Protein AF-A0A433D8X1-F1 (afdb_monomer_lite)

Structure (mmCIF, N/CA/C/O backbone):
data_AF-A0A433D8X1-F1
#
_entry.id   AF-A0A433D8X1-F1
#
loop_
_atom_site.group_PDB
_atom_site.id
_atom_site.type_symbol
_atom_site.label_atom_id
_atom_site.label_alt_id
_atom_site.label_comp_id
_atom_site.label_asym_id
_atom_site.label_entity_id
_atom_site.label_seq_id
_atom_site.pdbx_PDB_ins_code
_atom_site.Cartn_x
_atom_site.Cartn_y
_atom_site.Cartn_z
_atom_site.occupancy
_atom_site.B_iso_or_equiv
_atom_site.auth_seq_id
_atom_site.auth_comp_id
_atom_site.auth_asym_id
_atom_site.auth_atom_id
_atom_site.pdbx_PDB_model_num
ATOM 1 N N . MET A 1 1 ? 6.327 -16.016 9.610 1.00 35.38 1 MET A N 1
ATOM 2 C CA . MET A 1 1 ? 5.916 -17.311 9.016 1.00 35.38 1 MET A CA 1
ATOM 3 C C . MET A 1 1 ? 4.963 -17.117 7.840 1.00 35.38 1 MET A C 1
ATOM 5 O O . MET A 1 1 ? 5.307 -17.558 6.757 1.00 35.38 1 MET A O 1
ATOM 9 N N . ILE A 1 2 ? 3.849 -16.388 8.001 1.00 39.53 2 ILE A N 1
ATOM 10 C CA . ILE A 1 2 ? 2.877 -16.120 6.916 1.00 39.53 2 ILE A CA 1
ATOM 11 C C . ILE A 1 2 ? 3.490 -15.320 5.747 1.00 39.53 2 ILE A C 1
ATOM 13 O O . ILE A 1 2 ? 3.339 -15.719 4.599 1.00 39.53 2 ILE A O 1
ATOM 17 N N . SER A 1 3 ? 4.273 -14.265 6.022 1.00 39.97 3 SER A N 1
ATOM 18 C CA . SER A 1 3 ? 4.973 -13.488 4.973 1.00 39.97 3 SER A CA 1
ATOM 19 C C . SER A 1 3 ? 5.992 -14.328 4.170 1.00 39.97 3 SER A C 1
ATOM 21 O O . SER A 1 3 ? 6.083 -14.200 2.951 1.00 39.97 3 SER A O 1
ATOM 23 N N . LEU A 1 4 ? 6.685 -15.266 4.828 1.00 43.16 4 LEU A N 1
A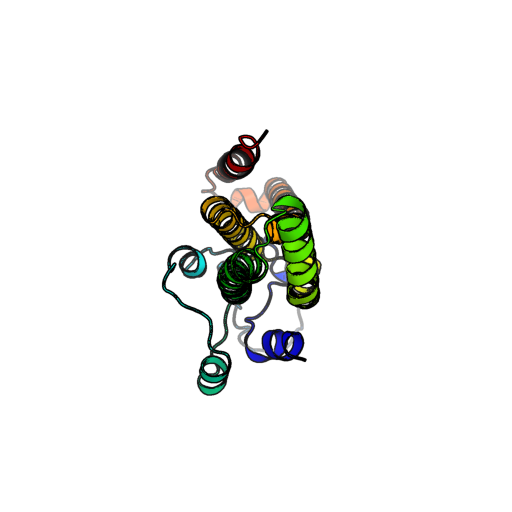TOM 24 C CA . LEU A 1 4 ? 7.613 -16.208 4.185 1.00 43.16 4 LEU A CA 1
ATOM 25 C C . LEU A 1 4 ? 6.887 -17.258 3.328 1.00 43.16 4 LEU A C 1
ATOM 27 O O . LEU A 1 4 ? 7.373 -17.596 2.252 1.00 43.16 4 LEU A O 1
ATOM 31 N N . LEU A 1 5 ? 5.724 -17.748 3.766 1.00 41.22 5 LEU A N 1
ATOM 32 C CA . LEU A 1 5 ? 4.910 -18.698 2.997 1.00 41.22 5 LEU A CA 1
ATOM 33 C C . LEU A 1 5 ? 4.302 -18.040 1.748 1.00 41.22 5 LEU A C 1
ATOM 35 O O . LEU A 1 5 ? 4.432 -18.583 0.651 1.00 41.22 5 LEU A O 1
ATOM 39 N N . LEU A 1 6 ? 3.759 -16.825 1.884 1.00 45.09 6 LEU A N 1
ATOM 40 C CA . LEU A 1 6 ? 3.237 -16.039 0.760 1.00 45.09 6 LEU A CA 1
ATOM 41 C C . LEU A 1 6 ? 4.324 -15.744 -0.285 1.00 45.09 6 LEU A C 1
ATOM 43 O O . LEU A 1 6 ? 4.108 -15.971 -1.478 1.00 45.09 6 LEU A O 1
ATOM 47 N N . SER A 1 7 ? 5.506 -15.306 0.160 1.00 47.41 7 SER A N 1
ATOM 48 C CA . SER A 1 7 ? 6.608 -14.943 -0.738 1.00 47.41 7 SER A CA 1
ATOM 49 C C . SER A 1 7 ? 7.236 -16.150 -1.447 1.00 47.41 7 SER A C 1
ATOM 51 O O . SER A 1 7 ? 7.599 -16.046 -2.616 1.00 47.41 7 SER A O 1
ATOM 53 N N . THR A 1 8 ? 7.328 -17.312 -0.790 1.00 48.66 8 THR A N 1
ATOM 54 C CA . THR A 1 8 ? 8.047 -18.470 -1.357 1.00 48.66 8 THR A CA 1
ATOM 55 C C . THR A 1 8 ? 7.168 -19.341 -2.264 1.00 48.66 8 THR A C 1
ATOM 57 O O . THR A 1 8 ? 7.673 -19.886 -3.246 1.00 48.66 8 THR A O 1
ATOM 60 N N . TYR A 1 9 ? 5.863 -19.469 -1.982 1.00 45.44 9 TYR A N 1
ATOM 61 C CA . TYR A 1 9 ? 4.987 -20.409 -2.704 1.00 45.44 9 TYR A CA 1
ATOM 62 C C . TYR A 1 9 ? 4.044 -19.750 -3.717 1.00 45.44 9 TYR A C 1
ATOM 64 O O . TYR A 1 9 ? 3.790 -20.333 -4.772 1.00 45.44 9 TYR A O 1
ATOM 72 N N . THR A 1 10 ? 3.565 -18.531 -3.449 1.00 48.28 10 THR A N 1
ATOM 73 C CA . THR A 1 10 ? 2.489 -17.915 -4.255 1.00 48.28 10 THR A CA 1
ATOM 74 C C . THR A 1 10 ? 2.940 -16.748 -5.129 1.00 48.28 10 THR A C 1
ATOM 76 O O . THR A 1 10 ? 2.215 -16.355 -6.041 1.00 48.28 10 THR A O 1
ATOM 79 N N . GLN A 1 11 ? 4.138 -16.206 -4.908 1.00 51.09 11 GLN A N 1
ATOM 80 C CA . GLN A 1 11 ? 4.631 -15.054 -5.659 1.00 51.09 11 GLN A CA 1
ATOM 81 C C . GLN A 1 11 ? 5.286 -15.470 -6.990 1.00 51.09 11 GLN A C 1
ATOM 83 O O . GLN A 1 11 ? 6.099 -16.397 -7.058 1.00 51.09 11 GLN A O 1
ATOM 88 N N . ALA A 1 12 ? 4.928 -14.775 -8.072 1.00 61.06 12 ALA A N 1
ATOM 89 C CA . ALA A 1 12 ? 5.587 -14.903 -9.369 1.00 61.06 12 ALA A CA 1
ATOM 90 C C . ALA A 1 12 ? 7.018 -14.326 -9.341 1.00 61.06 12 ALA A C 1
ATOM 92 O O . ALA A 1 12 ? 7.381 -13.549 -8.458 1.00 61.06 12 ALA A O 1
ATOM 93 N N . VAL A 1 13 ? 7.845 -14.723 -10.314 1.00 58.78 13 VAL A N 1
ATOM 94 C CA . VAL A 1 13 ? 9.258 -14.314 -10.393 1.00 58.78 13 VAL A CA 1
ATOM 95 C C . VAL A 1 13 ? 9.375 -12.787 -10.479 1.00 58.78 13 VAL A C 1
ATOM 97 O O . VAL A 1 13 ? 8.727 -12.164 -11.315 1.00 58.78 13 VAL A O 1
ATOM 100 N N . ILE A 1 14 ? 10.214 -12.206 -9.617 1.00 59.00 14 ILE A N 1
ATOM 101 C CA . ILE A 1 14 ? 10.507 -10.767 -9.566 1.00 59.00 14 ILE A CA 1
ATOM 102 C C . ILE A 1 14 ? 11.501 -10.414 -10.680 1.00 59.00 14 ILE A C 1
ATOM 104 O O . ILE A 1 14 ? 12.458 -11.156 -10.907 1.00 59.00 14 ILE A O 1
ATOM 108 N N . ALA A 1 15 ? 11.280 -9.280 -11.350 1.00 51.19 15 ALA A N 1
ATOM 109 C CA . ALA A 1 15 ? 12.209 -8.725 -12.331 1.00 51.19 15 ALA A CA 1
ATOM 110 C C . ALA A 1 15 ? 13.556 -8.376 -11.681 1.00 51.19 15 ALA A C 1
ATOM 112 O O . ALA A 1 15 ? 13.600 -7.639 -10.690 1.00 51.19 15 ALA A O 1
ATOM 113 N N . ASP A 1 16 ? 14.646 -8.877 -12.254 1.00 51.09 16 ASP A N 1
ATOM 114 C CA . ASP A 1 16 ? 16.003 -8.661 -11.756 1.00 51.09 16 ASP A CA 1
ATOM 115 C C . ASP A 1 16 ? 16.701 -7.527 -12.530 1.00 51.09 16 ASP A C 1
ATOM 117 O O . ASP A 1 16 ? 16.248 -7.068 -13.578 1.00 51.09 16 ASP A O 1
ATOM 121 N N . LYS A 1 17 ? 17.862 -7.076 -12.051 1.00 46.97 17 LYS A N 1
ATOM 122 C CA . LYS A 1 17 ? 18.695 -6.038 -12.681 1.00 46.97 17 LYS A CA 1
ATOM 123 C C . LYS A 1 17 ? 19.032 -6.342 -14.149 1.00 46.97 17 LYS A C 1
ATOM 125 O O . LYS A 1 17 ? 19.314 -5.427 -14.920 1.00 46.97 17 LYS A O 1
ATOM 130 N N . THR A 1 18 ? 19.032 -7.619 -14.529 1.00 49.25 18 THR A N 1
ATOM 131 C CA . THR A 1 18 ? 19.279 -8.088 -15.903 1.00 49.25 18 THR A CA 1
ATOM 132 C C . THR A 1 18 ? 18.082 -7.911 -16.839 1.00 49.25 18 THR A C 1
ATOM 134 O O . THR A 1 18 ? 18.265 -7.963 -18.055 1.00 49.25 18 THR A O 1
ATOM 137 N N . ASP A 1 19 ? 16.893 -7.645 -16.291 1.00 51.12 19 ASP A N 1
ATOM 138 C CA . ASP A 1 19 ? 15.669 -7.375 -17.044 1.00 51.12 19 ASP A CA 1
ATOM 139 C C . ASP A 1 19 ? 15.526 -5.887 -17.399 1.00 51.12 19 ASP A C 1
ATOM 141 O O . ASP A 1 19 ? 14.606 -5.521 -18.115 1.00 51.12 19 ASP A O 1
ATOM 145 N N . LEU A 1 20 ? 16.440 -5.009 -16.963 1.00 43.47 20 LEU A N 1
ATOM 146 C CA . LEU A 1 20 ? 16.458 -3.605 -17.382 1.00 43.47 20 LEU A CA 1
ATOM 147 C C . LEU A 1 20 ? 16.649 -3.482 -18.906 1.00 43.47 20 LEU A C 1
ATOM 149 O O . LEU A 1 20 ? 17.568 -4.064 -19.489 1.00 43.47 20 LEU A O 1
ATOM 153 N N . ILE A 1 21 ? 15.817 -2.656 -19.552 1.00 42.72 21 ILE A N 1
ATOM 154 C CA . ILE A 1 21 ? 15.951 -2.327 -20.980 1.00 42.72 21 ILE A CA 1
ATOM 155 C C . ILE A 1 21 ? 17.370 -1.803 -21.233 1.00 42.72 21 ILE A C 1
ATOM 157 O O . ILE A 1 21 ? 17.787 -0.840 -20.590 1.00 42.72 21 ILE A O 1
ATOM 161 N N . GLY A 1 22 ? 18.102 -2.418 -22.165 1.00 40.62 22 GLY A N 1
ATOM 162 C CA . GLY A 1 22 ? 19.439 -1.974 -22.581 1.00 40.62 22 GLY A CA 1
ATOM 163 C C . GLY A 1 22 ? 20.622 -2.595 -21.826 1.00 40.62 22 GLY A C 1
ATOM 164 O O . GLY A 1 22 ? 21.745 -2.119 -21.987 1.00 40.62 22 GLY A O 1
ATOM 165 N N . VAL A 1 23 ? 20.421 -3.649 -21.027 1.00 37.94 23 VAL A N 1
ATOM 166 C CA . VAL A 1 23 ? 21.546 -4.474 -20.559 1.00 37.94 23 VAL A CA 1
ATOM 167 C C . VAL A 1 23 ? 22.051 -5.306 -21.737 1.00 37.94 23 VAL A C 1
ATOM 169 O O . VAL A 1 23 ? 21.395 -6.252 -22.169 1.00 37.94 23 VAL A O 1
ATOM 172 N N . GLU A 1 24 ? 23.218 -4.942 -22.276 1.00 39.12 24 GLU A N 1
ATOM 173 C CA . GLU A 1 24 ? 23.933 -5.801 -23.217 1.00 39.12 24 GLU A CA 1
ATOM 174 C C . GLU A 1 24 ? 24.222 -7.137 -22.531 1.00 39.12 24 GLU A C 1
ATOM 176 O O . GLU A 1 24 ? 24.936 -7.214 -21.526 1.00 39.12 24 GLU A O 1
ATOM 181 N N . GLU A 1 25 ? 23.671 -8.210 -23.091 1.00 36.88 25 GLU A N 1
ATOM 182 C CA . GLU A 1 25 ? 24.131 -9.557 -22.813 1.00 36.88 25 GLU A CA 1
ATOM 183 C C . GLU A 1 25 ? 25.557 -9.618 -23.367 1.00 36.88 25 GLU A C 1
ATOM 185 O O . GLU A 1 25 ? 25.772 -9.830 -24.559 1.00 36.88 25 GLU A O 1
ATOM 190 N N . SER A 1 26 ? 26.552 -9.320 -22.524 1.00 34.88 26 SER A N 1
ATOM 191 C CA . SER A 1 26 ? 27.948 -9.581 -22.853 1.00 34.88 26 SER A CA 1
ATOM 192 C C . SER A 1 26 ? 28.048 -11.071 -23.122 1.00 34.88 26 SER A C 1
ATOM 194 O O . SER A 1 26 ? 28.127 -11.883 -22.199 1.00 34.88 26 SER A O 1
ATOM 196 N N . ALA A 1 27 ? 27.973 -11.414 -24.404 1.00 35.94 27 ALA A N 1
ATOM 197 C CA . ALA A 1 27 ? 28.099 -12.750 -24.925 1.00 35.94 27 ALA A CA 1
ATOM 198 C C . ALA A 1 27 ? 29.464 -13.289 -24.498 1.00 35.94 27 ALA A C 1
ATOM 200 O O . ALA A 1 27 ? 30.468 -13.144 -25.198 1.00 35.94 27 ALA A O 1
ATOM 201 N N . LYS A 1 28 ? 29.510 -13.949 -23.339 1.00 37.41 28 LYS A N 1
AT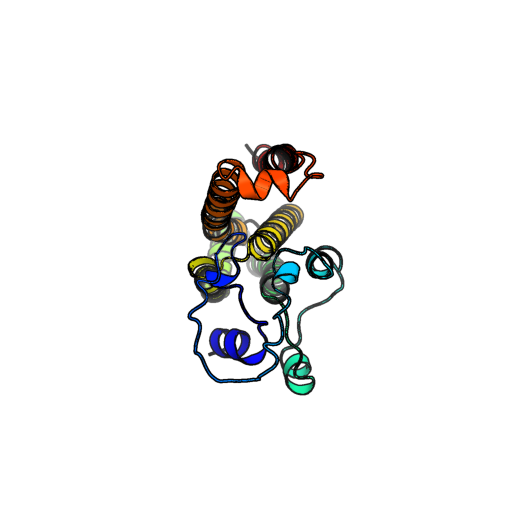OM 202 C CA . LYS A 1 28 ? 30.544 -14.934 -23.060 1.00 37.41 28 LYS A CA 1
ATOM 203 C C . LYS A 1 28 ? 30.303 -16.072 -24.046 1.00 37.41 28 LYS A C 1
ATOM 205 O O . LYS A 1 28 ? 29.563 -17.009 -23.765 1.00 37.41 28 LYS A O 1
ATOM 210 N N . LYS A 1 29 ? 30.898 -15.943 -25.236 1.00 35.72 29 LYS A N 1
ATOM 211 C CA . LYS A 1 29 ? 31.055 -17.011 -26.226 1.00 35.72 29 LYS A CA 1
ATOM 212 C C . LYS A 1 29 ? 31.795 -18.177 -25.560 1.00 35.72 29 LYS A C 1
ATOM 214 O O . LYS A 1 29 ? 33.021 -18.205 -25.534 1.00 35.72 29 LYS A O 1
ATOM 219 N N . GLY A 1 30 ? 31.042 -19.125 -25.008 1.00 34.19 30 GLY A N 1
ATOM 220 C CA . GLY A 1 30 ? 31.501 -20.490 -24.774 1.00 34.19 30 GLY A CA 1
ATOM 221 C C . GLY A 1 30 ? 31.445 -21.247 -26.099 1.00 34.19 30 GLY A C 1
ATOM 222 O O . GLY A 1 30 ? 30.411 -21.258 -26.760 1.00 34.19 30 GLY A O 1
ATOM 223 N N . LEU A 1 31 ? 32.574 -21.815 -26.522 1.00 50.44 31 LEU A N 1
ATOM 224 C CA . LEU A 1 31 ? 32.806 -22.274 -27.896 1.00 50.44 31 LEU A CA 1
ATOM 225 C C . LEU A 1 31 ? 32.205 -23.654 -28.239 1.00 50.44 31 LEU A C 1
ATOM 227 O O . LEU A 1 31 ? 32.365 -24.092 -29.368 1.00 50.44 31 LEU A O 1
ATOM 231 N N . PHE A 1 32 ? 31.498 -24.343 -27.339 1.00 44.41 32 PHE A N 1
ATOM 232 C CA . PHE A 1 32 ? 30.866 -25.634 -27.653 1.00 44.41 32 PHE A CA 1
ATOM 233 C C . PHE A 1 32 ? 29.591 -25.840 -26.827 1.00 44.41 32 PHE A C 1
ATOM 235 O O . PHE A 1 32 ? 29.652 -25.974 -25.609 1.00 44.41 32 PHE A O 1
ATOM 242 N N . GLY A 1 33 ? 28.433 -25.869 -27.494 1.00 35.00 33 GLY A N 1
ATOM 243 C CA . GLY A 1 33 ? 27.150 -26.173 -26.861 1.00 35.00 33 GLY A CA 1
ATOM 244 C C . GLY A 1 33 ? 25.957 -25.797 -27.733 1.00 35.00 33 GLY A C 1
ATOM 245 O O . GLY A 1 33 ? 25.390 -24.719 -27.592 1.00 35.00 33 GLY A O 1
ATOM 246 N N . THR A 1 34 ? 25.552 -26.696 -28.631 1.00 42.88 34 THR A N 1
ATOM 247 C CA . THR A 1 34 ? 24.240 -26.672 -29.291 1.00 42.88 34 THR A CA 1
ATOM 248 C C . THR A 1 34 ? 23.145 -26.947 -28.261 1.00 42.88 34 THR A C 1
ATOM 250 O O . THR A 1 34 ? 22.673 -28.070 -28.115 1.00 42.88 34 THR A O 1
ATOM 253 N N . GLY A 1 35 ? 22.749 -25.915 -27.526 1.00 34.22 35 GLY A N 1
ATOM 254 C CA . GLY A 1 35 ? 21.512 -25.878 -26.764 1.00 34.22 35 GLY A CA 1
ATOM 255 C C . GLY A 1 35 ? 20.728 -24.671 -27.242 1.00 34.22 35 GLY A C 1
ATOM 256 O O . GLY A 1 35 ? 21.249 -23.560 -27.211 1.00 34.22 35 GLY A O 1
ATOM 257 N N . LYS A 1 36 ? 19.498 -24.877 -27.722 1.00 34.53 36 LYS A N 1
ATOM 258 C CA . LYS A 1 36 ? 18.554 -23.779 -27.947 1.00 34.53 36 LYS A CA 1
ATOM 259 C C . LYS A 1 36 ? 18.437 -23.011 -26.630 1.00 34.53 36 LYS A C 1
ATOM 261 O O . LYS A 1 36 ? 17.773 -23.478 -25.708 1.00 34.53 36 LYS A O 1
ATOM 266 N N . VAL A 1 37 ? 19.105 -21.865 -26.530 1.00 37.19 37 VAL A N 1
ATOM 267 C CA . VAL A 1 37 ? 18.828 -20.888 -25.483 1.00 37.19 37 VAL A CA 1
ATOM 268 C C . VAL A 1 37 ? 17.412 -20.428 -25.778 1.00 37.19 37 VAL A C 1
ATOM 270 O O . VAL A 1 37 ? 17.178 -19.708 -26.747 1.00 37.19 37 VAL A O 1
ATOM 273 N N . ALA A 1 38 ? 16.450 -20.949 -25.019 1.00 33.66 38 ALA A N 1
ATOM 274 C CA . ALA A 1 38 ? 15.113 -20.393 -24.988 1.00 33.66 38 ALA A CA 1
ATOM 275 C C . ALA A 1 38 ? 15.296 -18.906 -24.678 1.00 33.66 38 ALA A C 1
ATOM 277 O O . ALA A 1 38 ? 15.754 -18.549 -23.591 1.00 33.66 38 ALA A O 1
ATOM 278 N N . LEU A 1 39 ? 15.023 -18.061 -25.674 1.00 35.62 39 LEU A N 1
ATOM 279 C CA . LEU A 1 39 ? 14.893 -16.626 -25.503 1.00 35.62 39 LEU A CA 1
ATOM 280 C C . LEU A 1 39 ? 13.790 -16.447 -24.464 1.00 35.62 39 LEU A C 1
ATOM 282 O O . LEU A 1 39 ? 12.607 -16.538 -24.778 1.00 35.62 39 LEU A O 1
ATOM 286 N N . LYS A 1 40 ? 14.185 -16.315 -23.197 1.00 38.72 40 LYS A N 1
ATOM 287 C CA . LYS A 1 40 ? 13.278 -15.920 -22.131 1.00 38.72 40 LYS A CA 1
ATOM 288 C C . LYS A 1 40 ? 12.713 -14.586 -22.600 1.00 38.72 40 LYS A C 1
ATOM 290 O O . LYS A 1 40 ? 13.485 -13.688 -22.930 1.00 38.72 40 LYS A O 1
ATOM 295 N N . ASP A 1 41 ? 11.400 -14.520 -22.735 1.00 38.75 41 ASP A N 1
ATOM 296 C CA . ASP A 1 41 ? 10.656 -13.417 -23.334 1.00 38.75 41 ASP A CA 1
ATOM 297 C C . ASP A 1 41 ? 10.759 -12.164 -22.435 1.00 38.75 41 ASP A C 1
ATOM 299 O O . ASP A 1 41 ? 9.839 -11.810 -21.700 1.00 38.75 41 ASP A O 1
ATOM 303 N N . LYS A 1 42 ? 11.947 -11.534 -22.417 1.00 42.31 42 LYS A N 1
ATOM 304 C CA . LYS A 1 42 ? 12.314 -10.361 -21.594 1.00 42.31 42 LYS A CA 1
ATOM 305 C C . LYS A 1 42 ? 11.419 -9.150 -21.902 1.00 42.31 42 LYS A C 1
ATOM 307 O O . LYS A 1 42 ? 11.323 -8.221 -21.108 1.00 42.31 42 LYS A O 1
ATOM 312 N N . THR A 1 43 ? 10.724 -9.181 -23.036 1.00 42.16 43 THR A N 1
ATOM 313 C CA . THR A 1 43 ? 9.766 -8.179 -23.511 1.00 42.16 43 THR A CA 1
ATOM 314 C C . THR A 1 43 ? 8.491 -8.080 -22.668 1.00 42.16 43 THR A C 1
ATOM 316 O O . THR A 1 43 ? 7.872 -7.019 -22.651 1.00 42.16 43 THR A O 1
ATOM 319 N N . ASN A 1 44 ? 8.121 -9.120 -21.910 1.00 49.25 44 ASN A N 1
ATOM 320 C CA . ASN A 1 44 ? 6.885 -9.128 -21.115 1.00 49.25 44 ASN A CA 1
ATOM 321 C C . ASN A 1 44 ? 7.020 -8.553 -19.694 1.00 49.25 44 ASN A C 1
ATOM 323 O O . ASN A 1 44 ? 6.012 -8.350 -19.025 1.00 49.25 44 ASN A O 1
ATOM 327 N N . VAL A 1 45 ? 8.233 -8.246 -19.223 1.00 50.50 45 VAL A N 1
ATOM 328 C CA . VAL A 1 45 ? 8.451 -7.769 -17.842 1.00 50.50 45 VAL A CA 1
ATOM 329 C C . VAL A 1 45 ? 7.930 -6.338 -17.633 1.00 50.50 45 VAL A C 1
ATOM 331 O O . VAL A 1 45 ? 7.418 -6.013 -16.565 1.00 50.50 45 VAL A O 1
ATOM 334 N N . PHE A 1 46 ? 7.986 -5.501 -18.674 1.00 55.00 46 PHE A N 1
ATOM 335 C CA . PHE A 1 46 ? 7.457 -4.127 -18.663 1.00 55.00 46 PHE A CA 1
ATOM 336 C C . PHE A 1 46 ? 6.087 -3.994 -19.330 1.00 55.00 46 PHE A C 1
ATOM 338 O O . PHE A 1 46 ? 5.546 -2.890 -19.417 1.00 55.00 46 PHE A O 1
ATOM 345 N N . ALA A 1 47 ? 5.532 -5.091 -19.846 1.00 59.50 47 ALA A N 1
ATOM 346 C CA . ALA A 1 47 ? 4.222 -5.063 -20.464 1.00 59.50 47 ALA A CA 1
ATOM 347 C C . ALA A 1 47 ? 3.152 -4.956 -19.371 1.00 59.50 47 ALA A C 1
ATOM 349 O O . ALA A 1 47 ? 3.104 -5.754 -18.436 1.00 59.50 47 ALA A O 1
ATOM 350 N N . LEU A 1 48 ? 2.275 -3.960 -19.502 1.00 63.75 48 LEU A N 1
ATOM 351 C CA . LEU A 1 48 ? 1.125 -3.792 -18.614 1.00 63.75 48 LEU A CA 1
ATOM 352 C C . LEU A 1 48 ? 0.162 -4.991 -18.709 1.00 63.75 48 LEU A C 1
ATOM 354 O O . LEU A 1 48 ? -0.386 -5.394 -17.688 1.00 63.75 48 LEU A O 1
ATOM 358 N N . GLY A 1 49 ? 0.018 -5.573 -19.910 1.00 67.81 49 GLY A N 1
ATOM 359 C CA . GLY A 1 49 ? -0.655 -6.852 -20.177 1.00 67.81 49 GLY A CA 1
ATOM 360 C C . GLY A 1 49 ? -1.935 -7.076 -19.369 1.00 67.81 49 GLY A C 1
ATOM 361 O O . GLY A 1 49 ? -2.739 -6.161 -19.198 1.00 67.81 49 GLY A O 1
ATOM 362 N N . ASP A 1 50 ? -2.069 -8.281 -18.819 1.00 68.25 50 ASP A N 1
ATOM 363 C CA . ASP A 1 50 ? -3.188 -8.677 -17.954 1.00 68.25 50 ASP A CA 1
ATOM 364 C C . ASP A 1 50 ? -3.049 -8.146 -16.515 1.00 68.25 50 ASP A C 1
ATOM 366 O O . ASP A 1 50 ? -3.969 -8.248 -15.708 1.00 68.25 50 ASP A O 1
ATOM 370 N N . ARG A 1 51 ? -1.910 -7.534 -16.163 1.00 72.81 51 ARG A N 1
ATOM 371 C CA . ARG A 1 51 ? -1.628 -7.055 -14.796 1.00 72.81 51 ARG A CA 1
ATOM 372 C C . ARG A 1 51 ? -2.516 -5.880 -14.394 1.00 72.81 51 ARG A C 1
ATOM 374 O O . ARG A 1 51 ? -2.771 -5.676 -13.208 1.00 72.81 51 ARG A O 1
ATOM 381 N N . ILE A 1 52 ? -3.022 -5.129 -15.377 1.00 74.31 52 ILE A N 1
ATOM 382 C CA . ILE A 1 52 ? -4.019 -4.072 -15.163 1.00 74.31 52 ILE A CA 1
ATOM 383 C C . ILE A 1 52 ? -5.341 -4.608 -14.606 1.00 74.31 52 ILE A C 1
ATOM 385 O O . ILE A 1 52 ? -6.065 -3.855 -13.956 1.00 74.31 52 ILE A O 1
ATOM 389 N N . GLU A 1 53 ? -5.649 -5.893 -14.795 1.00 74.25 53 GLU A N 1
ATOM 390 C CA . GLU A 1 53 ? -6.866 -6.494 -14.244 1.00 74.25 53 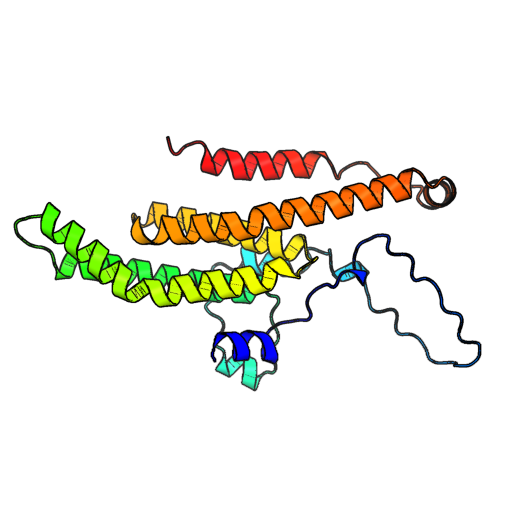GLU A CA 1
ATOM 391 C C . GLU A 1 53 ? -6.860 -6.495 -12.715 1.00 74.25 53 GLU A C 1
ATOM 393 O O . GLU A 1 53 ? -7.920 -6.363 -12.105 1.00 74.25 53 GLU A O 1
ATOM 398 N N . THR A 1 54 ? -5.675 -6.463 -12.091 1.00 70.94 54 THR A N 1
ATOM 399 C CA . THR A 1 54 ? -5.527 -6.223 -10.649 1.00 70.94 54 THR A CA 1
ATOM 400 C C . THR A 1 54 ? -6.188 -4.907 -10.211 1.00 70.94 54 THR A C 1
ATOM 402 O O . THR A 1 54 ? -6.701 -4.821 -9.100 1.00 70.94 54 THR A O 1
ATOM 405 N N . LEU A 1 55 ? -6.212 -3.878 -11.067 1.00 67.56 55 LEU A N 1
ATOM 406 C CA . LEU A 1 55 ? -6.887 -2.603 -10.785 1.00 67.56 55 LEU A CA 1
ATOM 407 C C . LEU A 1 55 ? -8.372 -2.604 -11.162 1.00 67.56 55 LEU A C 1
ATOM 409 O O . LEU A 1 55 ? -9.143 -1.859 -10.560 1.00 67.56 55 LEU A O 1
ATOM 413 N N . ARG A 1 56 ? -8.769 -3.368 -12.189 1.00 65.06 56 ARG A N 1
ATOM 414 C CA . ARG A 1 56 ? -10.144 -3.347 -12.720 1.00 65.06 56 ARG A CA 1
ATOM 415 C C . ARG A 1 56 ? -11.100 -4.235 -11.949 1.00 65.06 56 ARG A C 1
ATOM 417 O O . ARG A 1 56 ? -12.269 -3.886 -11.816 1.00 65.06 56 ARG A O 1
ATOM 424 N N . GLN A 1 57 ? -10.629 -5.373 -11.459 1.00 60.97 57 GLN A N 1
ATOM 425 C CA . GLN A 1 57 ? -11.485 -6.316 -10.762 1.00 60.97 57 GLN A CA 1
ATOM 426 C C . GLN A 1 57 ? -11.668 -5.871 -9.309 1.00 60.97 57 GLN A C 1
ATOM 428 O O . GLN A 1 57 ? -11.062 -6.433 -8.398 1.00 60.97 57 GLN A O 1
ATOM 433 N N . GLN A 1 58 ? -12.518 -4.861 -9.079 1.00 52.31 58 GLN A N 1
ATOM 434 C CA . GLN A 1 58 ? -12.968 -4.517 -7.724 1.00 52.31 58 GLN A CA 1
ATOM 435 C C . GLN A 1 58 ? -13.536 -5.759 -7.010 1.00 52.31 58 GLN A C 1
ATOM 437 O O . GLN A 1 58 ? -13.205 -5.987 -5.847 1.00 52.31 58 GLN A O 1
ATOM 442 N N . ASP A 1 59 ? -14.209 -6.637 -7.762 1.00 44.97 59 ASP A N 1
ATOM 443 C CA . ASP A 1 59 ? -14.828 -7.881 -7.289 1.00 44.97 59 ASP A CA 1
ATOM 444 C C . ASP A 1 59 ? -13.918 -9.124 -7.287 1.00 44.97 59 ASP A C 1
ATOM 446 O O . ASP A 1 59 ? -14.391 -10.207 -6.951 1.00 44.97 59 ASP A O 1
ATOM 450 N N . ALA A 1 60 ? -12.619 -9.029 -7.624 1.00 58.44 60 ALA A N 1
ATOM 451 C CA . ALA A 1 60 ? -11.718 -10.203 -7.628 1.00 58.44 60 ALA A CA 1
ATOM 452 C C . ALA A 1 60 ? -11.600 -10.914 -6.265 1.00 58.44 60 ALA A C 1
ATOM 454 O O . ALA A 1 60 ? -11.001 -11.985 -6.173 1.00 58.44 60 ALA A O 1
ATOM 455 N N . GLY A 1 61 ? -12.171 -10.332 -5.209 1.00 64.75 61 GLY A N 1
ATOM 456 C CA . GLY A 1 61 ? -12.160 -10.890 -3.872 1.00 64.75 61 GLY A CA 1
ATOM 457 C C . GLY A 1 61 ? -10.754 -10.956 -3.284 1.00 64.75 61 GLY A C 1
ATOM 458 O O . GLY A 1 61 ? -9.781 -10.410 -3.813 1.00 64.75 61 GLY A O 1
ATOM 459 N N . VAL A 1 62 ? -10.677 -11.615 -2.136 1.00 78.62 62 VAL A N 1
ATOM 460 C CA . VAL A 1 62 ? -9.436 -11.886 -1.415 1.00 78.62 62 VAL A CA 1
ATOM 461 C C . VAL A 1 62 ? -8.837 -13.182 -1.952 1.00 78.62 62 VAL A C 1
ATOM 463 O O . VAL A 1 62 ? -9.544 -14.171 -2.147 1.00 78.62 62 VAL A O 1
ATOM 466 N N . ILE A 1 63 ? -7.523 -13.202 -2.167 1.00 81.38 63 ILE A N 1
ATOM 467 C CA . ILE A 1 63 ? -6.802 -14.416 -2.546 1.00 81.38 63 ILE A CA 1
ATOM 468 C C . ILE A 1 63 ? -6.879 -15.411 -1.385 1.00 81.38 63 ILE A C 1
ATOM 470 O O . ILE A 1 63 ? -6.326 -15.193 -0.306 1.00 81.38 63 ILE A O 1
ATOM 474 N N . LEU A 1 64 ? -7.540 -16.540 -1.632 1.00 80.94 64 LEU A N 1
ATOM 475 C CA . LEU A 1 64 ? -7.600 -17.653 -0.695 1.00 80.94 64 LEU A CA 1
ATOM 476 C C . LEU A 1 64 ? -6.330 -18.498 -0.823 1.00 80.94 64 LEU A C 1
ATOM 478 O O . LEU A 1 64 ? -6.155 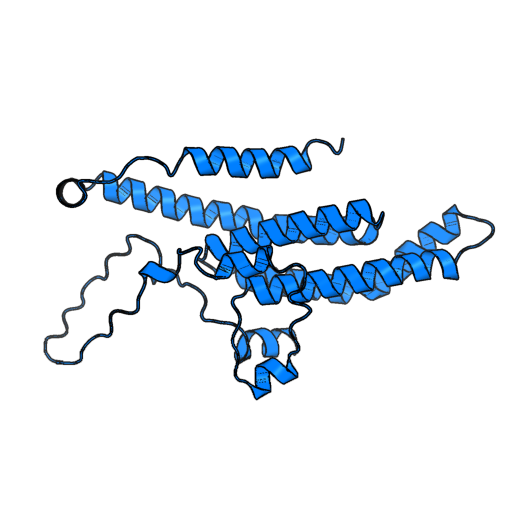-19.218 -1.806 1.00 80.94 64 LEU A O 1
ATOM 482 N N . VAL A 1 65 ? -5.457 -18.421 0.185 1.00 78.88 65 VAL A N 1
ATOM 483 C CA . VAL A 1 65 ? -4.137 -19.080 0.172 1.00 78.88 65 VAL A CA 1
ATOM 484 C C . VAL A 1 65 ? -4.253 -20.589 -0.057 1.00 78.88 65 VAL A C 1
ATOM 486 O O . VAL A 1 65 ? -3.576 -21.107 -0.935 1.00 78.88 65 VAL A O 1
ATOM 489 N N . HIS A 1 66 ? -5.170 -21.273 0.633 1.00 75.12 66 HIS A N 1
ATOM 490 C CA . HIS A 1 66 ? -5.359 -22.721 0.467 1.00 75.12 66 HIS A CA 1
ATOM 491 C C . HIS A 1 66 ? -5.758 -23.104 -0.971 1.00 75.12 66 HIS A C 1
ATOM 493 O O . HIS A 1 66 ? -5.228 -24.056 -1.530 1.00 75.12 66 HIS A O 1
ATOM 499 N N . VAL A 1 67 ? -6.629 -22.318 -1.618 1.00 80.69 67 VAL A N 1
ATOM 500 C CA . VAL A 1 67 ? -7.025 -22.550 -3.019 1.00 80.69 67 VAL A CA 1
ATOM 501 C C . VAL A 1 67 ? -5.854 -22.297 -3.964 1.00 80.69 67 VAL A C 1
ATOM 503 O O . VAL A 1 67 ? -5.700 -22.996 -4.965 1.00 80.69 67 VAL A O 1
ATOM 506 N N . ALA A 1 68 ? -5.046 -21.274 -3.676 1.00 77.62 68 ALA A N 1
ATOM 507 C CA . ALA A 1 68 ? -3.859 -20.965 -4.460 1.00 77.62 68 ALA A CA 1
ATOM 508 C C . ALA A 1 68 ? -2.821 -22.093 -4.370 1.00 77.62 68 ALA A C 1
ATOM 510 O O . ALA A 1 68 ? -2.259 -22.474 -5.395 1.00 77.62 68 ALA A O 1
ATOM 511 N N . GLU A 1 69 ? -2.614 -22.654 -3.177 1.00 75.75 69 GLU A N 1
ATOM 512 C CA . GLU A 1 69 ? -1.713 -23.784 -2.938 1.00 75.75 69 GLU A CA 1
ATOM 513 C C . GLU A 1 69 ? -2.204 -25.055 -3.643 1.00 75.75 69 GLU A C 1
ATOM 515 O O . GLU A 1 69 ? -1.453 -25.630 -4.435 1.00 75.75 69 GLU A O 1
ATOM 520 N N . ASP A 1 70 ? -3.477 -25.427 -3.465 1.00 78.38 70 ASP A N 1
ATOM 521 C CA . ASP A 1 70 ? -4.083 -26.605 -4.104 1.00 78.38 70 ASP A CA 1
ATOM 522 C C . ASP A 1 70 ? -3.982 -26.555 -5.634 1.00 78.38 70 ASP A C 1
ATOM 524 O O . ASP A 1 70 ? -3.758 -27.568 -6.298 1.00 78.38 70 ASP A O 1
ATOM 528 N N . LYS A 1 71 ? -4.125 -25.357 -6.215 1.00 81.62 71 LYS A N 1
ATOM 529 C CA . LYS A 1 71 ? -4.034 -25.140 -7.666 1.00 81.62 71 LYS A CA 1
ATOM 530 C C . LYS A 1 71 ? -2.618 -24.838 -8.156 1.00 81.62 71 LYS A C 1
ATOM 532 O O . LYS A 1 71 ? -2.436 -24.656 -9.357 1.00 81.62 71 LYS A O 1
ATOM 537 N N . SER A 1 72 ? -1.627 -24.750 -7.263 1.00 80.12 72 SER A N 1
ATOM 538 C CA . SER A 1 72 ? -0.274 -24.262 -7.579 1.00 80.12 72 SER A CA 1
ATOM 539 C C . SER A 1 72 ? -0.280 -22.925 -8.346 1.00 80.12 72 SER A C 1
ATOM 541 O O . SER A 1 72 ? 0.564 -22.671 -9.210 1.00 80.12 72 SER A O 1
ATOM 543 N N . GLN A 1 73 ? -1.262 -22.071 -8.046 1.00 76.19 73 GLN A N 1
ATOM 544 C CA . GLN A 1 73 ? -1.476 -20.792 -8.710 1.00 76.19 73 GLN A CA 1
ATOM 545 C C . GLN A 1 73 ? -0.496 -19.753 -8.164 1.00 76.19 73 GLN A C 1
ATOM 547 O O . GLN A 1 73 ? -0.395 -19.546 -6.955 1.00 76.19 73 GLN A O 1
ATOM 552 N N . LYS A 1 74 ? 0.187 -19.049 -9.070 1.00 77.31 74 LYS A N 1
ATOM 553 C CA . LYS A 1 74 ? 1.061 -17.925 -8.722 1.00 77.31 74 LYS A CA 1
ATOM 554 C C . LYS A 1 74 ? 0.415 -16.598 -9.086 1.00 77.31 74 LYS A C 1
ATOM 556 O O . LYS A 1 74 ? -0.319 -16.508 -10.071 1.00 77.31 74 LYS A O 1
ATOM 561 N N . TYR A 1 75 ? 0.737 -15.576 -8.306 1.00 81.56 75 TYR A N 1
ATOM 562 C CA . TYR A 1 75 ? 0.237 -14.219 -8.457 1.00 81.56 75 TYR A CA 1
ATOM 563 C C . TYR A 1 75 ? 1.396 -13.229 -8.574 1.00 81.56 75 TYR A C 1
ATOM 565 O O . TYR A 1 75 ? 2.430 -13.402 -7.916 1.00 81.56 75 TYR A O 1
ATOM 573 N N . PRO A 1 76 ? 1.249 -12.178 -9.394 1.00 84.94 76 PRO A N 1
ATOM 574 C CA . PRO A 1 76 ? 2.181 -11.069 -9.358 1.00 84.94 76 PRO A CA 1
ATOM 575 C C . PRO A 1 76 ? 2.041 -10.326 -8.022 1.00 84.94 76 PRO A C 1
ATOM 577 O O . PRO A 1 76 ? 1.013 -10.410 -7.342 1.00 84.94 76 PRO A O 1
ATOM 580 N N . TYR A 1 77 ? 3.089 -9.611 -7.619 1.00 87.81 77 TYR A N 1
ATOM 581 C CA . TYR A 1 77 ? 3.137 -9.020 -6.284 1.00 87.81 77 TYR A CA 1
ATOM 582 C C . TYR A 1 77 ? 2.000 -8.024 -6.034 1.00 87.81 77 TYR A C 1
ATOM 584 O O . TYR A 1 77 ? 1.414 -8.037 -4.958 1.00 87.81 77 TYR A O 1
ATOM 592 N N . GLU A 1 78 ? 1.636 -7.203 -7.019 1.00 88.38 78 GLU A N 1
ATOM 593 C CA . GLU A 1 78 ? 0.551 -6.230 -6.886 1.00 88.38 78 GLU A CA 1
ATOM 594 C C . GLU A 1 78 ? -0.803 -6.878 -6.557 1.00 88.38 78 GLU A C 1
ATOM 596 O O . GLU A 1 78 ? -1.617 -6.270 -5.867 1.00 88.38 78 GLU A O 1
ATOM 601 N N . ALA A 1 79 ? -1.036 -8.125 -6.983 1.00 86.56 79 ALA A N 1
ATOM 602 C CA . ALA A 1 79 ? -2.254 -8.859 -6.651 1.00 86.56 79 ALA A CA 1
ATOM 603 C C . ALA A 1 79 ? -2.244 -9.316 -5.184 1.00 86.56 79 ALA A C 1
ATOM 605 O O . ALA A 1 79 ? -3.252 -9.183 -4.489 1.00 86.56 79 ALA A O 1
ATOM 606 N N . LEU A 1 80 ? -1.091 -9.775 -4.683 1.00 87.94 80 LEU A N 1
ATOM 607 C CA . LEU A 1 80 ? -0.898 -10.089 -3.262 1.00 87.94 80 LEU A CA 1
ATOM 608 C C . LEU A 1 80 ? -1.021 -8.825 -2.400 1.00 87.94 80 LEU A C 1
ATOM 610 O O . LEU A 1 80 ? -1.725 -8.828 -1.391 1.00 87.94 80 LEU A O 1
ATOM 614 N N . PHE A 1 81 ? -0.388 -7.732 -2.833 1.00 91.19 81 PHE A N 1
ATOM 615 C CA . PHE A 1 81 ? -0.455 -6.423 -2.192 1.00 91.19 81 PHE A CA 1
ATOM 616 C C . PHE A 1 81 ? -1.901 -5.929 -2.108 1.00 91.19 81 PHE A C 1
ATOM 618 O O . PHE A 1 81 ? -2.350 -5.556 -1.025 1.00 91.19 81 PHE A O 1
ATOM 625 N N . ARG A 1 82 ? -2.657 -5.982 -3.213 1.00 89.88 82 ARG A N 1
ATOM 626 C CA . ARG A 1 82 ? -4.083 -5.638 -3.229 1.00 89.88 82 ARG A CA 1
ATOM 627 C C . ARG A 1 82 ? -4.868 -6.494 -2.249 1.00 89.88 82 ARG A C 1
ATOM 629 O O . ARG A 1 82 ? -5.565 -5.950 -1.405 1.00 89.88 82 ARG A O 1
ATOM 636 N N . SER A 1 83 ? -4.743 -7.815 -2.357 1.00 88.94 83 SER A N 1
ATOM 637 C CA . SER A 1 83 ? -5.503 -8.756 -1.535 1.00 88.94 83 SER A CA 1
ATOM 638 C C . SER A 1 83 ? -5.285 -8.511 -0.045 1.00 88.94 83 SER A C 1
ATOM 640 O O . SER A 1 83 ? -6.248 -8.445 0.714 1.00 88.94 83 SER A O 1
ATOM 642 N N . PHE A 1 84 ? -4.029 -8.362 0.379 1.00 91.25 84 PHE A N 1
ATOM 643 C CA . PHE A 1 84 ? -3.694 -8.107 1.776 1.00 91.25 84 PHE A CA 1
ATOM 644 C C . PHE A 1 84 ? -4.257 -6.764 2.252 1.00 91.25 84 PHE A C 1
ATOM 646 O O . PHE A 1 84 ? -4.997 -6.725 3.233 1.00 91.25 84 PHE A O 1
ATOM 653 N N . ASN A 1 85 ? -3.939 -5.675 1.547 1.00 92.19 85 ASN A N 1
ATOM 654 C CA . ASN A 1 85 ? -4.287 -4.332 2.006 1.00 92.19 85 ASN A CA 1
ATOM 655 C C . ASN A 1 85 ? -5.795 -4.067 1.969 1.00 92.19 85 ASN A C 1
ATOM 657 O O . ASN A 1 85 ? -6.310 -3.442 2.890 1.00 92.19 85 ASN A O 1
ATOM 661 N N . LEU A 1 86 ? -6.503 -4.576 0.956 1.00 89.62 86 LEU A N 1
ATOM 662 C CA . LEU A 1 86 ? -7.960 -4.471 0.874 1.00 89.62 86 LEU A CA 1
ATOM 663 C C . LEU A 1 86 ? -8.625 -5.192 2.053 1.00 89.62 86 LEU A C 1
ATOM 665 O O . LEU A 1 86 ? -9.411 -4.588 2.772 1.00 89.62 86 LEU A O 1
ATOM 669 N N . THR A 1 87 ? -8.229 -6.443 2.318 1.00 89.94 87 THR A N 1
ATOM 670 C CA . THR A 1 87 ? -8.754 -7.221 3.457 1.00 89.94 87 THR A CA 1
ATOM 671 C C . THR A 1 87 ? -8.477 -6.525 4.785 1.00 89.94 87 THR A C 1
ATOM 673 O O . THR A 1 87 ? -9.342 -6.460 5.655 1.00 89.94 87 THR A O 1
ATOM 676 N N . MET A 1 88 ? -7.259 -6.002 4.948 1.00 90.56 88 MET A N 1
ATOM 677 C CA . MET A 1 88 ? -6.868 -5.289 6.156 1.00 90.56 88 MET A CA 1
ATOM 678 C C . MET A 1 88 ? -7.730 -4.042 6.360 1.00 90.56 88 MET A C 1
ATOM 680 O O . MET A 1 88 ? -8.240 -3.846 7.456 1.00 90.56 88 MET A O 1
ATOM 684 N N . ILE A 1 89 ? -7.927 -3.234 5.315 1.00 90.44 89 ILE A N 1
ATOM 685 C CA . ILE A 1 89 ? -8.718 -2.000 5.376 1.00 90.44 89 ILE A CA 1
ATOM 686 C C . ILE A 1 89 ? -10.204 -2.282 5.591 1.00 90.44 89 ILE A C 1
ATOM 688 O O . ILE A 1 89 ? -10.835 -1.568 6.368 1.00 90.44 89 ILE A O 1
ATOM 692 N N . ASP A 1 90 ? -10.769 -3.313 4.964 1.00 89.69 90 ASP A N 1
ATOM 693 C CA . ASP A 1 90 ? -12.168 -3.709 5.162 1.00 89.69 90 ASP A CA 1
ATOM 694 C C . ASP A 1 90 ? -12.439 -4.160 6.598 1.00 89.69 90 ASP A C 1
ATOM 696 O O . ASP A 1 90 ? -13.381 -3.675 7.239 1.00 89.69 90 ASP A O 1
ATOM 700 N N . ASN A 1 91 ? -11.567 -5.015 7.135 1.00 91.50 91 ASN A N 1
ATOM 701 C CA . ASN A 1 91 ? -11.666 -5.466 8.518 1.00 91.50 91 ASN A CA 1
ATOM 702 C C . ASN A 1 91 ? -11.450 -4.303 9.487 1.00 91.50 91 ASN A C 1
ATOM 704 O O . ASN A 1 91 ? -12.282 -4.062 10.351 1.00 91.50 91 ASN A O 1
ATOM 708 N N . ALA A 1 92 ? -10.388 -3.523 9.299 1.00 91.44 92 ALA A N 1
ATOM 709 C CA . ALA A 1 92 ? -10.099 -2.361 10.127 1.00 91.44 92 ALA A CA 1
ATOM 710 C C . ALA A 1 92 ? -11.215 -1.317 10.114 1.00 91.44 92 ALA A C 1
ATOM 712 O O . ALA A 1 92 ? -11.536 -0.754 11.153 1.00 91.44 92 ALA A O 1
ATOM 713 N N . SER A 1 93 ? -11.839 -1.066 8.963 1.00 89.88 93 SER A N 1
ATOM 714 C CA . SER A 1 93 ? -12.965 -0.131 8.886 1.00 89.88 93 SER A CA 1
ATOM 715 C C . SER A 1 93 ? -14.134 -0.609 9.745 1.00 89.88 93 SER A C 1
ATOM 717 O O . SER A 1 93 ? -14.711 0.176 10.494 1.00 89.88 93 SER A O 1
ATOM 719 N N . SER A 1 94 ? -14.464 -1.899 9.649 1.00 91.06 94 SER A N 1
ATOM 720 C CA . SER A 1 94 ? -15.568 -2.502 10.399 1.00 91.06 94 SER A CA 1
ATOM 721 C C . SER A 1 94 ? -15.278 -2.519 11.904 1.00 91.06 94 SER A C 1
ATOM 723 O O . SER A 1 94 ? -16.124 -2.114 12.698 1.00 91.06 94 SER A O 1
ATOM 725 N N . GLU A 1 95 ? -14.058 -2.898 12.288 1.00 91.06 95 GLU A N 1
ATOM 726 C CA . GLU A 1 95 ? -13.606 -2.917 13.682 1.00 91.06 95 GLU A CA 1
ATOM 727 C C . GLU A 1 95 ? -13.524 -1.510 14.282 1.00 91.06 95 GLU A C 1
ATOM 729 O O . GLU A 1 95 ? -13.940 -1.301 15.415 1.00 91.06 95 GLU A O 1
ATOM 734 N N . TYR A 1 96 ? -13.047 -0.510 13.535 1.00 89.56 96 TYR A N 1
ATOM 735 C CA . TYR A 1 96 ? -12.995 0.870 14.020 1.00 89.56 96 TYR A CA 1
ATOM 736 C C . TYR A 1 96 ? -14.389 1.398 14.369 1.00 89.56 96 TYR A C 1
ATOM 738 O O . TYR A 1 96 ? -14.582 1.966 15.444 1.00 89.56 96 TYR A O 1
ATOM 746 N N . LEU A 1 97 ? -15.370 1.177 13.487 1.00 86.81 97 LEU A N 1
ATOM 747 C CA . LEU A 1 97 ? -16.756 1.578 13.731 1.00 86.81 97 LEU A CA 1
ATOM 748 C C . LEU A 1 97 ? -17.349 0.833 14.932 1.00 86.81 97 LEU A C 1
ATOM 750 O O . LEU A 1 97 ? -17.965 1.467 15.786 1.00 86.81 97 LEU A O 1
ATOM 754 N N . PHE A 1 98 ? -17.094 -0.475 15.037 1.00 91.00 98 PHE A N 1
ATOM 755 C CA . PHE A 1 98 ? -17.511 -1.270 16.189 1.00 91.00 98 PHE A CA 1
ATOM 756 C C . PHE A 1 98 ? -16.912 -0.742 17.496 1.00 91.00 98 PHE A C 1
ATOM 758 O O . PHE A 1 98 ? -17.641 -0.554 18.460 1.00 91.00 98 PHE A O 1
ATOM 765 N N . ILE A 1 99 ? -15.607 -0.465 17.543 1.00 89.81 99 ILE A N 1
ATOM 766 C CA . ILE A 1 99 ? -14.924 0.029 18.746 1.00 89.81 99 ILE A CA 1
ATOM 767 C C . ILE A 1 99 ? -15.488 1.395 19.158 1.00 89.81 99 ILE A C 1
ATOM 769 O O . ILE A 1 99 ? -15.754 1.614 20.339 1.00 89.81 99 ILE A O 1
ATOM 773 N N . VAL A 1 100 ? -15.697 2.308 18.204 1.00 86.19 100 VAL A N 1
ATOM 774 C CA . VAL A 1 100 ? -16.287 3.628 18.482 1.00 86.19 100 VAL A CA 1
ATOM 775 C C . VAL A 1 100 ? -17.695 3.497 19.069 1.00 86.19 100 VAL A C 1
ATOM 777 O O . VAL A 1 100 ? -18.015 4.198 20.025 1.00 86.19 100 VAL A O 1
ATOM 780 N N . GLU A 1 101 ? -18.522 2.597 18.533 1.00 88.00 101 GLU A N 1
ATOM 781 C CA . GLU A 1 101 ? -19.887 2.369 19.019 1.00 88.00 101 GLU A CA 1
ATOM 782 C C . GLU A 1 101 ? -19.913 1.628 20.366 1.00 88.00 101 GLU A C 1
ATOM 784 O O . GLU A 1 101 ? -20.625 2.026 21.285 1.00 88.00 101 GLU A O 1
ATOM 789 N N . PHE A 1 102 ? -19.101 0.583 20.518 1.00 88.62 102 PHE A N 1
ATOM 790 C CA . PHE A 1 102 ? -19.059 -0.266 21.707 1.00 88.62 102 PHE A CA 1
ATOM 791 C C . PHE A 1 102 ? -18.525 0.470 22.941 1.00 88.62 102 PHE A C 1
ATOM 793 O O . PHE A 1 102 ? -19.017 0.259 24.048 1.00 88.62 102 PHE A O 1
ATOM 800 N N . PHE A 1 103 ? -17.529 1.343 22.759 1.00 84.06 103 PHE A N 1
ATOM 801 C CA . PHE A 1 103 ? -16.942 2.150 23.834 1.00 84.06 103 PHE A CA 1
ATOM 802 C C . PHE A 1 103 ? -17.522 3.570 23.916 1.00 84.06 103 PHE A C 1
ATOM 804 O O . PHE A 1 103 ? -16.947 4.425 24.596 1.00 84.06 103 PHE A O 1
ATOM 811 N N . ALA A 1 104 ? -18.652 3.843 23.256 1.00 80.25 104 ALA A N 1
ATOM 812 C CA . ALA A 1 104 ? -19.352 5.112 23.404 1.00 80.25 104 ALA A CA 1
ATOM 813 C C . ALA A 1 104 ? -19.723 5.342 24.883 1.00 80.25 104 ALA A C 1
ATOM 815 O O . ALA A 1 104 ? -20.347 4.504 25.532 1.00 80.25 104 ALA A O 1
ATOM 816 N N . THR A 1 105 ? -19.316 6.487 25.432 1.00 79.62 105 THR A N 1
ATOM 817 C CA . THR A 1 105 ? -19.649 6.924 26.799 1.00 79.62 105 THR A CA 1
ATOM 818 C C . THR A 1 105 ? -20.183 8.353 26.763 1.00 79.62 105 THR A C 1
ATOM 820 O O . THR A 1 105 ? -20.004 9.046 25.762 1.00 79.62 105 THR A O 1
ATOM 823 N N . ASP A 1 106 ? -20.778 8.827 27.866 1.00 80.12 106 ASP A N 1
ATOM 824 C CA . ASP A 1 106 ? -21.281 10.209 27.991 1.00 80.12 106 ASP A CA 1
ATOM 825 C C . ASP A 1 106 ? -20.199 11.273 27.710 1.00 80.12 106 ASP A C 1
ATOM 827 O O . ASP A 1 106 ? -20.508 12.417 27.377 1.00 80.12 106 ASP A O 1
ATOM 831 N N . ASN A 1 107 ? -18.917 10.910 27.837 1.00 85.38 107 ASN A N 1
ATOM 832 C CA . ASN A 1 107 ? -17.794 11.756 27.456 1.00 85.38 107 ASN A CA 1
ATOM 833 C C . ASN A 1 107 ? -17.240 11.339 26.086 1.00 85.38 107 ASN A C 1
ATOM 835 O O . ASN A 1 107 ? -16.304 10.541 25.989 1.00 85.38 107 ASN A O 1
ATOM 839 N N . GLU A 1 108 ? -17.786 11.946 25.031 1.00 82.19 108 GLU A N 1
ATOM 840 C CA . GLU A 1 108 ? -17.428 11.671 23.633 1.00 82.19 108 GLU A CA 1
ATOM 841 C C . GLU A 1 108 ? -15.917 11.754 23.363 1.00 82.19 108 GLU A C 1
ATOM 843 O O . GLU A 1 108 ? -15.367 10.940 22.621 1.00 82.19 108 GLU A O 1
ATOM 848 N N . LYS A 1 109 ? -15.214 12.705 23.995 1.00 84.44 109 LYS A N 1
ATOM 849 C CA . LYS A 1 109 ? -13.769 12.870 23.797 1.00 84.44 109 LYS A CA 1
ATOM 850 C C . LYS A 1 109 ? -12.984 11.693 24.377 1.00 84.44 109 LYS A C 1
ATOM 852 O O . LYS A 1 109 ? -12.095 11.168 23.713 1.00 84.44 109 LYS A O 1
ATOM 857 N N . MET A 1 110 ? -13.321 11.263 25.594 1.00 83.88 110 MET A N 1
ATOM 858 C CA . MET A 1 110 ? -12.650 10.122 26.227 1.00 83.88 110 MET A CA 1
ATOM 859 C C . MET A 1 110 ? -12.960 8.809 25.503 1.00 83.88 110 MET A C 1
ATOM 861 O O . MET A 1 110 ? -12.057 7.992 25.333 1.00 83.88 110 MET A O 1
ATOM 865 N N . ALA A 1 111 ? -14.197 8.632 25.026 1.00 82.56 111 ALA A N 1
ATOM 866 C CA . ALA A 1 111 ? -14.576 7.490 24.196 1.00 82.56 111 ALA A CA 1
ATOM 867 C C . ALA A 1 111 ? -13.759 7.436 22.895 1.00 82.56 111 ALA A C 1
ATOM 869 O O . ALA A 1 111 ? -13.215 6.391 22.547 1.00 82.56 111 ALA A O 1
ATOM 870 N N . ALA A 1 112 ? -13.607 8.573 22.208 1.00 82.38 112 ALA A N 1
ATOM 871 C CA . ALA A 1 112 ? -12.840 8.652 20.968 1.00 82.38 112 ALA A CA 1
ATOM 872 C C . ALA A 1 112 ? -11.342 8.364 21.172 1.00 82.38 112 ALA A C 1
ATOM 874 O O . ALA A 1 112 ? -10.730 7.689 20.343 1.00 82.38 112 ALA A O 1
ATOM 875 N N . ASP A 1 113 ? -10.745 8.858 22.259 1.00 86.88 113 ASP A N 1
ATOM 876 C CA . ASP A 1 113 ? -9.331 8.615 22.567 1.00 86.88 113 ASP A CA 1
ATOM 877 C C . ASP A 1 113 ? -9.078 7.142 22.940 1.00 86.88 113 ASP A C 1
ATOM 879 O O . ASP A 1 113 ? -8.115 6.546 22.452 1.00 86.88 113 ASP A O 1
ATOM 883 N N . LEU A 1 114 ? -9.977 6.524 23.716 1.00 86.94 114 LEU A N 1
ATOM 884 C CA . LEU A 1 114 ? -9.922 5.092 24.030 1.00 86.94 114 LEU A CA 1
ATOM 885 C C . LEU A 1 114 ? -10.115 4.227 22.778 1.00 86.94 114 LEU A C 1
ATOM 887 O O . LEU A 1 114 ? -9.376 3.269 22.563 1.00 86.94 114 LEU A O 1
ATOM 891 N N . ALA A 1 115 ? -11.077 4.576 21.922 1.00 86.69 115 ALA A N 1
ATOM 892 C CA . ALA A 1 115 ? -11.322 3.849 20.683 1.00 86.69 115 ALA A CA 1
ATOM 893 C C . ALA A 1 115 ? -10.087 3.857 19.771 1.00 86.69 115 ALA A C 1
ATOM 895 O O . ALA A 1 115 ? -9.712 2.824 19.218 1.00 86.69 115 ALA A O 1
ATOM 896 N N . LYS A 1 116 ? -9.400 5.003 19.668 1.00 87.00 116 LYS A N 1
ATOM 897 C CA . LYS A 1 116 ? -8.136 5.112 18.927 1.00 87.00 116 LYS A CA 1
ATOM 898 C C . LYS A 1 116 ? -7.031 4.249 19.533 1.00 87.00 116 LYS A C 1
ATOM 900 O O . LYS A 1 116 ? -6.321 3.596 18.772 1.00 87.00 116 LYS A O 1
ATOM 905 N N . SER A 1 117 ? -6.874 4.233 20.861 1.00 90.62 117 SER A N 1
ATOM 906 C CA . SER A 1 117 ? -5.819 3.434 21.500 1.00 90.62 117 SER A CA 1
ATOM 907 C C . SER A 1 117 ? -6.064 1.935 21.332 1.00 90.62 117 SER A C 1
ATOM 909 O O . SER A 1 117 ? -5.161 1.213 20.927 1.00 90.62 117 SER A O 1
ATOM 911 N N . VAL A 1 118 ? -7.298 1.477 21.563 1.00 91.62 118 VAL A N 1
ATOM 912 C CA . VAL A 1 118 ? -7.676 0.065 21.397 1.00 91.62 118 VAL A CA 1
ATOM 913 C C . VAL A 1 118 ? -7.505 -0.372 19.945 1.00 91.62 118 VAL A C 1
ATOM 915 O O . VAL A 1 118 ? -6.929 -1.425 19.683 1.00 91.62 118 VAL A O 1
ATOM 918 N N . PHE A 1 119 ? -7.954 0.449 18.991 1.00 91.88 119 PHE A N 1
ATOM 919 C CA . PHE A 1 119 ? -7.771 0.167 17.571 1.00 91.88 119 PHE A CA 1
ATOM 920 C C . PHE A 1 119 ? -6.288 0.021 17.206 1.00 91.88 119 PHE A C 1
ATOM 922 O O . PHE A 1 119 ? -5.909 -0.943 16.540 1.00 91.88 119 PHE A O 1
ATOM 929 N N . HIS A 1 120 ? -5.448 0.953 17.666 1.00 91.75 120 HIS A N 1
ATOM 930 C CA . HIS A 1 120 ? -4.010 0.911 17.423 1.00 91.75 120 HIS A CA 1
ATOM 931 C C . HIS A 1 120 ? -3.384 -0.375 17.977 1.00 91.75 120 HIS A C 1
ATOM 933 O O . HIS A 1 120 ? -2.664 -1.056 17.254 1.00 91.75 120 HIS A O 1
ATOM 939 N N . ASP A 1 121 ? -3.704 -0.766 19.211 1.00 92.94 121 ASP A N 1
ATOM 940 C CA . ASP A 1 121 ? -3.148 -1.978 19.825 1.00 92.94 121 ASP A CA 1
ATOM 941 C C . ASP A 1 121 ? -3.527 -3.262 19.063 1.00 92.94 121 ASP A C 1
ATOM 943 O O . ASP A 1 121 ? -2.746 -4.216 19.011 1.00 92.94 121 ASP A O 1
ATOM 947 N N . ILE A 1 122 ? -4.706 -3.284 18.431 1.00 93.19 122 ILE A N 1
ATOM 948 C CA . ILE A 1 122 ? -5.177 -4.414 17.619 1.00 93.19 122 ILE A CA 1
ATOM 949 C C . ILE A 1 122 ? -4.465 -4.457 16.257 1.00 93.19 122 ILE A C 1
ATOM 951 O O . ILE A 1 122 ? -4.028 -5.528 15.821 1.00 93.19 122 ILE A O 1
ATOM 955 N N . PHE A 1 123 ? -4.352 -3.317 15.565 1.00 93.81 123 PHE A N 1
ATOM 956 C CA . PHE A 1 123 ? -3.908 -3.277 14.166 1.00 93.81 123 PHE A CA 1
ATOM 957 C C . PHE A 1 123 ? -2.418 -2.985 13.963 1.00 93.81 123 PHE A C 1
ATOM 959 O O . PHE A 1 123 ? -1.871 -3.415 12.943 1.00 93.81 123 PHE A O 1
ATOM 966 N N . GLU A 1 124 ? -1.723 -2.380 14.930 1.00 94.06 124 GLU A N 1
ATOM 967 C CA . GLU A 1 124 ? -0.299 -2.031 14.819 1.00 94.06 124 GLU A CA 1
ATOM 968 C C . GLU A 1 124 ? 0.587 -3.221 14.375 1.00 94.06 124 GLU A C 1
ATOM 970 O O . GLU A 1 124 ? 1.424 -3.046 13.478 1.00 94.06 124 GLU A O 1
ATOM 975 N N . PRO A 1 125 ? 0.432 -4.455 14.903 1.00 95.12 125 PRO A N 1
ATOM 976 C CA . PRO A 1 125 ? 1.239 -5.589 14.446 1.00 95.12 125 PRO A CA 1
ATOM 977 C C . PRO A 1 125 ? 1.014 -5.934 12.965 1.00 95.12 125 PRO A C 1
ATOM 979 O O . PRO A 1 125 ? 1.957 -6.306 12.258 1.00 95.12 125 PRO A O 1
ATOM 982 N N . THR A 1 126 ? -0.225 -5.800 12.489 1.00 93.00 126 THR A N 1
ATOM 983 C CA . THR A 1 126 ? -0.617 -6.103 11.106 1.00 93.00 126 THR A CA 1
ATOM 984 C C . THR A 1 126 ? -0.118 -5.021 10.153 1.00 93.00 126 THR A C 1
ATOM 986 O O . THR A 1 126 ? 0.457 -5.341 9.112 1.00 93.00 126 THR A O 1
ATOM 989 N N . GLU A 1 127 ? -0.227 -3.752 10.548 1.00 93.56 127 GLU A N 1
ATOM 990 C CA . GLU A 1 127 ? 0.347 -2.617 9.822 1.00 93.56 127 GLU A CA 1
ATOM 991 C C . GLU A 1 127 ? 1.865 -2.769 9.661 1.00 93.56 127 GLU A C 1
ATOM 993 O O . GLU A 1 127 ? 2.401 -2.680 8.552 1.00 93.56 127 GLU A O 1
ATOM 998 N N . LYS A 1 128 ? 2.576 -3.094 10.750 1.00 94.44 128 LYS A N 1
ATOM 999 C CA . LYS A 1 128 ? 4.025 -3.350 10.713 1.00 94.44 128 LYS A CA 1
ATOM 1000 C C . LYS A 1 128 ? 4.377 -4.494 9.765 1.00 94.44 128 LYS A C 1
ATOM 1002 O O . LYS A 1 128 ? 5.354 -4.391 9.019 1.00 94.44 128 LYS A O 1
ATOM 1007 N N . MET A 1 129 ? 3.592 -5.573 9.762 1.00 92.75 129 MET A N 1
ATOM 1008 C CA . MET A 1 129 ? 3.783 -6.691 8.832 1.00 92.75 129 MET A CA 1
ATOM 1009 C C . MET A 1 129 ? 3.602 -6.253 7.369 1.00 92.75 129 MET A C 1
ATOM 1011 O O . MET A 1 129 ? 4.429 -6.609 6.521 1.00 92.75 129 MET A O 1
ATOM 1015 N N . GLY A 1 130 ? 2.558 -5.474 7.074 1.00 91.69 130 GLY A N 1
ATOM 1016 C CA . GLY A 1 130 ? 2.277 -4.943 5.738 1.00 91.69 130 GLY A CA 1
ATOM 1017 C C . GLY A 1 130 ? 3.400 -4.044 5.219 1.00 91.69 130 GLY A C 1
ATOM 1018 O O . GLY A 1 130 ? 3.915 -4.256 4.114 1.00 91.69 130 GLY A O 1
ATOM 1019 N N . LEU A 1 131 ? 3.869 -3.111 6.054 1.00 95.38 131 LEU A N 1
ATOM 1020 C CA . LEU A 1 131 ? 4.987 -2.220 5.729 1.00 95.38 131 LEU A CA 1
ATOM 1021 C C . LEU A 1 131 ? 6.290 -2.991 5.508 1.00 95.38 131 LEU A C 1
ATOM 1023 O O . LEU A 1 131 ? 6.999 -2.742 4.534 1.00 95.38 131 LEU A O 1
ATOM 1027 N N . MET A 1 132 ? 6.600 -3.959 6.374 1.00 94.00 132 MET A N 1
ATOM 1028 C CA . MET A 1 132 ? 7.804 -4.782 6.244 1.00 94.00 132 MET A CA 1
ATOM 1029 C C . MET A 1 132 ? 7.796 -5.594 4.946 1.00 94.00 132 MET A C 1
ATOM 1031 O O . MET A 1 132 ? 8.794 -5.611 4.227 1.00 94.00 132 MET A O 1
ATOM 1035 N N . THR A 1 133 ? 6.667 -6.225 4.621 1.00 90.81 133 THR A N 1
ATOM 1036 C CA . THR A 1 133 ? 6.511 -7.024 3.396 1.00 90.81 133 THR A CA 1
ATOM 1037 C C . THR A 1 133 ? 6.609 -6.145 2.149 1.00 90.81 133 THR A C 1
ATOM 1039 O O . THR A 1 133 ? 7.260 -6.520 1.174 1.00 90.81 133 THR A O 1
ATOM 1042 N N . THR A 1 134 ? 6.017 -4.948 2.192 1.00 93.69 134 THR A N 1
ATOM 1043 C CA . THR A 1 134 ? 6.146 -3.949 1.122 1.00 93.69 134 THR A CA 1
ATOM 1044 C C . THR A 1 134 ? 7.598 -3.553 0.934 1.00 93.69 134 THR A C 1
ATOM 1046 O O . THR A 1 134 ? 8.126 -3.678 -0.168 1.00 93.69 134 THR A O 1
ATOM 1049 N N . LYS A 1 135 ? 8.281 -3.172 2.017 1.00 93.75 135 LYS A N 1
ATOM 1050 C CA . LYS A 1 135 ? 9.692 -2.783 1.989 1.00 93.75 135 LYS A CA 1
ATOM 1051 C C . LYS A 1 135 ? 10.585 -3.874 1.382 1.00 93.75 135 LYS A C 1
ATOM 1053 O O . LYS A 1 135 ? 11.402 -3.582 0.513 1.00 93.75 135 LYS A O 1
ATOM 1058 N N . GLN A 1 136 ? 10.406 -5.126 1.804 1.00 90.81 136 GLN A N 1
ATOM 1059 C CA . GLN A 1 136 ? 11.168 -6.269 1.287 1.00 90.81 136 GLN A CA 1
ATOM 1060 C C . GLN A 1 136 ? 11.021 -6.438 -0.229 1.00 90.81 136 GLN A C 1
ATOM 1062 O O . GLN A 1 136 ? 11.996 -6.764 -0.906 1.00 90.81 136 GLN A O 1
ATOM 1067 N N . TYR A 1 137 ? 9.822 -6.191 -0.760 1.00 88.94 137 TYR A N 1
ATOM 1068 C CA . TYR A 1 137 ? 9.577 -6.230 -2.195 1.00 88.94 137 TYR A CA 1
ATOM 1069 C C . TYR A 1 137 ? 10.237 -5.056 -2.931 1.00 88.94 137 TYR A C 1
ATOM 1071 O O . TYR A 1 137 ? 10.968 -5.276 -3.900 1.00 88.94 137 TYR A O 1
ATOM 1079 N N . VAL A 1 138 ? 10.023 -3.810 -2.484 1.00 91.31 138 VAL A N 1
ATOM 1080 C CA . VAL A 1 138 ? 10.550 -2.637 -3.208 1.00 91.31 138 VAL A CA 1
ATOM 1081 C C . VAL A 1 138 ? 12.071 -2.530 -3.175 1.00 91.31 138 VAL A C 1
ATOM 1083 O O . VAL A 1 138 ? 12.641 -2.111 -4.180 1.00 91.31 138 VAL A O 1
ATOM 1086 N N . ASP A 1 139 ? 12.750 -2.926 -2.094 1.00 88.00 139 ASP A N 1
ATOM 1087 C CA . ASP A 1 139 ? 14.209 -2.754 -1.969 1.00 88.00 139 ASP A CA 1
ATOM 1088 C C . ASP A 1 139 ? 14.988 -3.399 -3.136 1.00 88.00 139 ASP A C 1
ATOM 1090 O O . ASP A 1 139 ? 15.977 -2.836 -3.620 1.00 88.00 139 ASP A O 1
ATOM 1094 N N . ASN A 1 140 ? 14.504 -4.540 -3.640 1.00 81.12 140 ASN A N 1
ATOM 1095 C CA . ASN A 1 140 ? 15.176 -5.332 -4.675 1.00 81.12 140 ASN A CA 1
ATOM 1096 C C . ASN A 1 140 ? 14.423 -5.394 -6.015 1.00 81.12 140 ASN A C 1
ATOM 1098 O O . ASN A 1 140 ? 14.933 -5.986 -6.961 1.00 81.12 140 ASN A O 1
ATOM 1102 N N . SER A 1 141 ? 13.240 -4.784 -6.132 1.00 83.44 141 SER A N 1
ATOM 1103 C CA . SER A 1 141 ? 12.434 -4.873 -7.357 1.00 83.44 141 SER A CA 1
ATOM 1104 C C . SER A 1 141 ? 12.880 -3.871 -8.424 1.00 83.44 141 SER A C 1
ATOM 1106 O O . SER A 1 141 ? 13.070 -2.688 -8.134 1.00 83.44 141 SER A O 1
ATOM 1108 N N . TYR A 1 142 ? 13.030 -4.329 -9.668 1.00 83.19 142 TYR A N 1
ATOM 1109 C CA . TYR A 1 142 ? 13.249 -3.484 -10.854 1.00 83.19 142 TYR A CA 1
ATOM 1110 C C . TYR A 1 142 ? 11.989 -3.360 -11.728 1.00 83.19 142 TYR A C 1
ATOM 1112 O O . TYR A 1 142 ? 12.035 -2.810 -12.827 1.00 83.19 142 TYR A O 1
ATOM 1120 N N . ASP A 1 143 ? 10.853 -3.847 -11.232 1.00 84.31 143 ASP A N 1
ATOM 1121 C CA . ASP A 1 143 ? 9.570 -3.821 -11.924 1.00 84.31 143 ASP A CA 1
ATOM 1122 C C . ASP A 1 143 ? 8.836 -2.494 -11.675 1.00 84.31 143 ASP A C 1
ATOM 1124 O O . ASP A 1 143 ? 8.057 -2.344 -10.728 1.00 84.31 143 ASP A O 1
ATOM 1128 N N . ALA A 1 144 ? 9.090 -1.513 -12.547 1.00 86.25 144 ALA A N 1
ATOM 1129 C CA . ALA A 1 144 ? 8.431 -0.207 -12.492 1.00 86.25 144 ALA A CA 1
ATOM 1130 C C . ALA A 1 144 ? 6.901 -0.312 -12.610 1.00 86.25 144 ALA A C 1
ATOM 1132 O O . ALA A 1 144 ? 6.187 0.465 -11.976 1.00 86.25 144 ALA A O 1
ATOM 1133 N N . VAL A 1 145 ? 6.394 -1.271 -13.396 1.00 84.50 145 VAL A N 1
ATOM 1134 C CA . VAL A 1 145 ? 4.952 -1.458 -13.612 1.00 84.50 145 VAL A CA 1
ATOM 1135 C C . VAL A 1 145 ? 4.299 -1.993 -12.345 1.00 84.50 145 VAL A C 1
ATOM 1137 O O . VAL A 1 145 ? 3.324 -1.411 -11.884 1.00 84.50 145 VAL A O 1
ATOM 1140 N N . GLY A 1 146 ? 4.857 -3.037 -11.732 1.00 86.62 146 GLY A N 1
ATOM 1141 C CA . GLY A 1 146 ? 4.324 -3.599 -10.490 1.00 86.62 146 GLY A CA 1
ATOM 1142 C C . GLY A 1 146 ? 4.296 -2.591 -9.350 1.00 86.62 146 GLY A C 1
ATOM 1143 O O . GLY A 1 146 ? 3.292 -2.471 -8.653 1.00 86.62 146 GLY A O 1
ATOM 1144 N N . ILE A 1 147 ? 5.360 -1.798 -9.198 1.00 91.00 147 ILE A N 1
ATOM 1145 C CA . ILE A 1 147 ? 5.400 -0.745 -8.174 1.00 91.00 147 ILE A CA 1
ATOM 1146 C C . ILE A 1 147 ? 4.373 0.350 -8.477 1.00 91.00 147 ILE A C 1
ATOM 1148 O O . ILE A 1 147 ? 3.682 0.798 -7.563 1.00 91.00 147 ILE A O 1
ATOM 1152 N N . LEU A 1 148 ? 4.218 0.750 -9.743 1.00 89.44 148 LEU A N 1
ATOM 1153 C CA . LEU A 1 148 ? 3.191 1.712 -10.134 1.00 89.44 148 LEU A CA 1
ATOM 1154 C C . LEU A 1 148 ? 1.781 1.193 -9.829 1.00 89.44 148 LEU A C 1
ATOM 1156 O O . LEU A 1 148 ? 0.956 1.947 -9.318 1.00 89.44 148 LEU A O 1
ATOM 1160 N N . LEU A 1 149 ? 1.503 -0.085 -10.097 1.00 89.62 149 LEU A N 1
ATOM 1161 C CA . LEU A 1 149 ? 0.226 -0.710 -9.753 1.00 89.62 149 LEU A CA 1
ATOM 1162 C C . LEU A 1 149 ? -0.004 -0.689 -8.236 1.00 89.62 149 LEU A C 1
ATOM 1164 O O . LEU A 1 149 ? -1.078 -0.271 -7.808 1.00 89.62 149 LEU A O 1
ATOM 1168 N N . CYS A 1 150 ? 1.003 -1.020 -7.420 1.00 92.88 150 CYS A N 1
ATOM 1169 C CA . CYS A 1 150 ? 0.917 -0.896 -5.960 1.00 92.88 150 CYS A CA 1
ATOM 1170 C C . CYS A 1 150 ? 0.627 0.543 -5.506 1.00 92.88 150 CYS A C 1
ATOM 1172 O O . CYS A 1 150 ? -0.203 0.737 -4.622 1.00 92.88 150 CYS A O 1
ATOM 1174 N N . ILE A 1 151 ? 1.250 1.555 -6.127 1.00 93.25 151 ILE A N 1
ATOM 1175 C CA . ILE A 1 151 ? 0.962 2.973 -5.840 1.00 93.25 151 ILE A CA 1
ATOM 1176 C C . ILE A 1 151 ? -0.508 3.277 -6.135 1.00 93.25 151 ILE A C 1
ATOM 1178 O O . ILE A 1 151 ? -1.196 3.845 -5.294 1.00 93.25 151 ILE A O 1
ATOM 1182 N N . ARG A 1 152 ? -1.013 2.860 -7.304 1.00 90.94 152 ARG A N 1
ATOM 1183 C CA . ARG A 1 152 ? -2.414 3.084 -7.694 1.00 90.94 152 ARG A CA 1
ATOM 1184 C C . ARG A 1 152 ? -3.396 2.398 -6.746 1.00 90.94 152 ARG A C 1
ATOM 1186 O O . ARG A 1 152 ? -4.381 3.027 -6.372 1.00 90.94 152 ARG A O 1
ATOM 1193 N N . ILE A 1 153 ? -3.111 1.162 -6.338 1.00 90.44 153 ILE A N 1
ATOM 1194 C CA . ILE A 1 153 ? -3.902 0.431 -5.340 1.00 90.44 153 ILE A CA 1
ATOM 1195 C C . ILE A 1 153 ? -3.907 1.201 -4.016 1.00 90.44 153 ILE A C 1
ATOM 1197 O O . ILE A 1 153 ? -4.970 1.459 -3.466 1.00 90.44 153 ILE A O 1
ATOM 1201 N N . ASN A 1 154 ? -2.737 1.626 -3.529 1.00 93.31 154 ASN A N 1
ATOM 1202 C CA . ASN A 1 154 ? -2.629 2.370 -2.275 1.00 93.31 154 ASN A CA 1
ATOM 1203 C C . ASN A 1 154 ? -3.416 3.690 -2.322 1.00 93.31 154 ASN A C 1
ATOM 1205 O O . ASN A 1 154 ? -4.117 4.011 -1.372 1.00 93.31 154 ASN A O 1
ATOM 1209 N N . THR A 1 155 ? -3.385 4.413 -3.448 1.00 91.50 155 THR A N 1
ATOM 1210 C CA . THR A 1 155 ? -4.209 5.616 -3.646 1.00 91.50 155 THR A CA 1
ATOM 1211 C C . THR A 1 155 ? -5.709 5.316 -3.567 1.00 91.50 155 THR A C 1
ATOM 1213 O O . THR A 1 155 ? -6.436 6.047 -2.899 1.00 91.50 155 THR A O 1
ATOM 1216 N N . GLN A 1 156 ? -6.185 4.247 -4.217 1.00 89.19 156 GLN A N 1
ATOM 1217 C CA . GLN A 1 156 ? -7.599 3.848 -4.145 1.00 89.19 156 GLN A CA 1
ATOM 1218 C C . GLN A 1 156 ? -8.012 3.527 -2.704 1.00 89.19 156 GLN A C 1
ATOM 1220 O O . GLN A 1 156 ? -9.050 3.990 -2.241 1.00 89.19 156 GLN A O 1
ATOM 1225 N N . LEU A 1 157 ? -7.159 2.811 -1.977 1.00 89.19 157 LEU A N 1
ATOM 1226 C CA . LEU A 1 157 ? -7.376 2.461 -0.578 1.00 89.19 157 LEU A CA 1
ATOM 1227 C C . LEU A 1 157 ? -7.409 3.691 0.345 1.00 89.19 157 LEU A C 1
ATOM 1229 O O . LEU A 1 157 ? -8.271 3.778 1.217 1.00 89.19 157 LEU A O 1
ATOM 1233 N N . THR A 1 158 ? -6.538 4.682 0.125 1.00 91.12 158 THR A N 1
ATOM 1234 C CA . THR A 1 158 ? -6.607 5.968 0.839 1.00 91.12 158 THR A CA 1
ATOM 1235 C C . THR A 1 158 ? -7.946 6.665 0.588 1.00 91.12 158 THR A C 1
ATOM 1237 O O . THR A 1 158 ? -8.587 7.119 1.533 1.00 91.12 158 THR A O 1
ATOM 1240 N N . MET A 1 159 ? -8.417 6.709 -0.664 1.00 88.75 159 MET A N 1
ATOM 1241 C CA . MET A 1 159 ? -9.717 7.308 -0.995 1.00 88.75 159 MET A CA 1
ATOM 1242 C C . MET A 1 159 ? -10.888 6.564 -0.335 1.00 88.75 159 MET A C 1
ATOM 1244 O O . MET A 1 159 ? -11.852 7.192 0.107 1.00 88.75 159 MET A O 1
ATOM 1248 N N . GLU A 1 160 ? -10.821 5.236 -0.244 1.00 86.75 160 GLU A N 1
ATOM 1249 C CA . GLU A 1 160 ? -11.833 4.428 0.440 1.00 86.75 160 GLU A CA 1
ATOM 1250 C C . GLU A 1 160 ? -11.873 4.710 1.947 1.00 86.75 160 GLU A C 1
ATOM 1252 O O . GLU A 1 160 ? -12.961 4.909 2.491 1.00 86.75 160 GLU A O 1
ATOM 1257 N N . LEU A 1 161 ? -10.715 4.817 2.610 1.00 87.19 161 LEU A N 1
ATOM 1258 C CA . LEU A 1 161 ? -10.624 5.198 4.026 1.00 87.19 161 LEU A CA 1
ATOM 1259 C C . LEU A 1 161 ? -11.235 6.582 4.290 1.00 87.19 161 LEU A C 1
ATOM 1261 O O . LEU A 1 161 ? -12.012 6.738 5.236 1.00 87.19 161 LEU A O 1
ATOM 1265 N N . GLN A 1 162 ? -10.966 7.554 3.409 1.00 87.81 162 GLN A N 1
ATOM 1266 C CA . GLN A 1 162 ? -11.566 8.891 3.482 1.00 87.81 162 GLN A CA 1
ATOM 1267 C C . GLN A 1 162 ? -13.092 8.837 3.348 1.00 87.81 162 GLN A C 1
ATOM 1269 O O . GLN A 1 162 ? -13.815 9.425 4.155 1.00 87.81 162 GLN A O 1
ATOM 1274 N N . ARG A 1 163 ? -13.617 8.076 2.374 1.00 87.31 163 ARG A N 1
ATOM 1275 C CA . ARG A 1 163 ? -15.074 7.905 2.214 1.00 87.31 163 ARG A CA 1
ATOM 1276 C C . ARG A 1 163 ? -15.723 7.245 3.430 1.00 87.31 163 ARG A C 1
ATOM 1278 O O . ARG A 1 163 ? -16.853 7.595 3.761 1.00 87.31 163 ARG A O 1
ATOM 1285 N N . ARG A 1 164 ? -15.027 6.307 4.079 1.00 85.31 164 ARG A N 1
ATOM 1286 C CA . ARG A 1 164 ? -15.500 5.593 5.276 1.00 85.31 164 ARG A CA 1
ATOM 1287 C C . ARG A 1 164 ? -15.301 6.383 6.575 1.00 85.31 164 ARG A C 1
ATOM 1289 O O . ARG A 1 164 ? -15.833 5.967 7.597 1.00 85.31 164 ARG A O 1
ATOM 1296 N N . ARG A 1 165 ? -14.595 7.523 6.538 1.00 83.50 165 ARG A N 1
ATOM 1297 C CA . ARG A 1 165 ? -14.233 8.350 7.707 1.00 83.50 165 ARG A CA 1
ATOM 1298 C C . ARG A 1 165 ? -13.458 7.564 8.772 1.00 83.50 165 ARG A C 1
ATOM 1300 O O . ARG A 1 165 ? -13.732 7.692 9.963 1.00 83.50 165 ARG A O 1
ATOM 1307 N N . VAL A 1 166 ? -12.495 6.752 8.337 1.00 81.44 166 VAL A N 1
ATOM 1308 C CA . VAL A 1 166 ? -11.636 5.945 9.220 1.00 81.44 166 VAL A CA 1
ATOM 1309 C C . VAL A 1 166 ? -10.225 6.548 9.227 1.00 81.44 166 VAL A C 1
ATOM 1311 O O . VAL A 1 166 ? -9.375 6.116 8.447 1.00 81.44 166 VAL A O 1
ATOM 1314 N N . PRO A 1 167 ? -9.939 7.542 10.094 1.00 78.00 167 PRO A N 1
ATOM 1315 C CA . PRO A 1 167 ? -8.646 8.233 10.091 1.00 78.00 167 PRO A CA 1
ATOM 1316 C C . PRO A 1 167 ? -7.498 7.357 10.613 1.00 78.00 167 PRO A C 1
ATOM 1318 O O . PRO A 1 167 ? -6.327 7.655 10.392 1.00 78.00 167 PRO A O 1
ATOM 1321 N N . ALA A 1 168 ? -7.815 6.263 11.313 1.00 80.38 168 ALA A N 1
ATOM 1322 C CA . ALA A 1 168 ? -6.834 5.460 12.033 1.00 80.38 168 ALA A CA 1
ATOM 1323 C C . ALA A 1 168 ? -5.797 4.769 11.123 1.00 80.38 168 ALA A C 1
ATOM 1325 O O . ALA A 1 168 ? -4.672 4.551 11.557 1.00 80.38 168 ALA A O 1
ATOM 1326 N N . LEU A 1 169 ? -6.134 4.487 9.857 1.00 87.38 169 LEU A N 1
ATOM 1327 C CA . LEU A 1 169 ? -5.232 3.837 8.892 1.00 87.38 169 LEU A CA 1
ATOM 1328 C C . LEU A 1 169 ? -4.571 4.792 7.887 1.00 87.38 169 LEU A C 1
ATOM 1330 O O . LEU A 1 169 ? -3.800 4.356 7.026 1.00 87.38 169 LEU A O 1
ATOM 1334 N N . GLU A 1 170 ? -4.823 6.099 7.973 1.00 88.62 170 GLU A N 1
ATOM 1335 C CA . GLU A 1 170 ? -4.208 7.064 7.053 1.00 88.62 170 GLU A CA 1
ATOM 1336 C C . GLU A 1 170 ? -2.680 7.043 7.161 1.00 88.62 170 GLU A C 1
ATOM 1338 O O . GLU A 1 170 ? -1.981 6.988 6.146 1.00 88.62 170 GLU A O 1
ATOM 1343 N N . ALA A 1 171 ? -2.156 6.989 8.390 1.00 91.00 171 ALA A N 1
ATOM 1344 C CA . ALA A 1 171 ? -0.724 6.898 8.660 1.00 91.00 171 ALA A CA 1
ATOM 1345 C C . ALA A 1 171 ? -0.076 5.683 7.973 1.00 91.00 171 ALA A C 1
ATOM 1347 O O . ALA A 1 171 ? 0.993 5.814 7.372 1.00 91.00 171 ALA A O 1
ATOM 1348 N N . TYR A 1 172 ? -0.748 4.529 7.986 1.00 94.12 172 TYR A N 1
ATOM 1349 C CA . TYR A 1 172 ? -0.289 3.317 7.311 1.00 94.12 172 TYR A CA 1
ATOM 1350 C C . TYR A 1 172 ? -0.205 3.491 5.785 1.00 94.12 172 TYR A C 1
ATOM 1352 O O . TYR A 1 172 ? 0.826 3.181 5.177 1.00 94.12 172 TYR A O 1
ATOM 1360 N N . THR A 1 173 ? -1.257 4.022 5.148 1.00 93.38 173 THR A N 1
ATOM 1361 C CA . THR A 1 173 ? -1.251 4.246 3.687 1.00 93.38 173 THR A CA 1
ATOM 1362 C C . THR A 1 173 ? -0.204 5.279 3.267 1.00 93.38 173 THR A C 1
ATOM 1364 O O . THR A 1 173 ? 0.465 5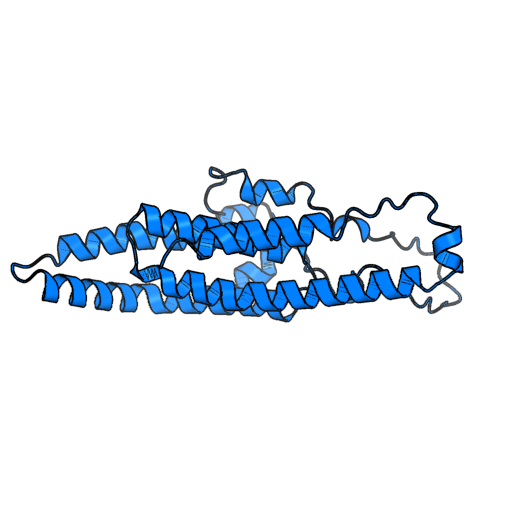.101 2.244 1.00 93.38 173 THR A O 1
ATOM 1367 N N . ASN A 1 174 ? 0.019 6.309 4.088 1.00 92.88 174 ASN A N 1
ATOM 1368 C CA . ASN A 1 174 ? 1.062 7.309 3.873 1.00 92.88 174 ASN A CA 1
ATOM 1369 C C . ASN A 1 174 ? 2.464 6.693 3.981 1.00 92.88 174 ASN A C 1
ATOM 1371 O O . ASN A 1 174 ? 3.284 6.873 3.080 1.00 92.88 174 ASN A O 1
ATOM 1375 N N . ALA A 1 175 ? 2.729 5.906 5.028 1.00 95.06 175 ALA A N 1
ATOM 1376 C CA . ALA A 1 175 ? 3.994 5.191 5.189 1.00 95.06 175 ALA A CA 1
ATOM 1377 C C . ALA A 1 175 ? 4.255 4.221 4.024 1.00 95.06 175 ALA A C 1
ATOM 1379 O O . ALA A 1 175 ? 5.370 4.147 3.506 1.00 95.06 175 ALA A O 1
ATOM 1380 N N . THR A 1 176 ? 3.216 3.534 3.547 1.00 95.31 176 THR A N 1
ATOM 1381 C CA . THR A 1 176 ? 3.291 2.658 2.371 1.00 95.31 176 THR A CA 1
ATOM 1382 C C . THR A 1 176 ? 3.671 3.445 1.113 1.00 95.31 176 THR A C 1
ATOM 1384 O O . THR A 1 176 ? 4.564 3.036 0.367 1.00 95.31 176 THR A O 1
ATOM 1387 N N . ASN A 1 177 ? 3.078 4.624 0.904 1.00 94.12 177 ASN A N 1
ATOM 1388 C CA . ASN A 1 177 ? 3.424 5.500 -0.215 1.00 94.12 177 ASN A CA 1
ATOM 1389 C C . ASN A 1 177 ? 4.881 6.001 -0.134 1.00 94.12 177 ASN A C 1
ATOM 1391 O O . ASN A 1 177 ? 5.585 6.041 -1.144 1.00 94.12 177 ASN A O 1
ATOM 1395 N N . MET A 1 178 ? 5.366 6.307 1.076 1.00 94.00 178 MET A N 1
ATOM 1396 C CA . MET A 1 178 ? 6.759 6.702 1.325 1.00 94.00 178 MET A CA 1
ATOM 1397 C C . MET A 1 178 ? 7.775 5.584 1.043 1.00 94.00 178 MET A C 1
ATOM 1399 O O . MET A 1 178 ? 8.946 5.882 0.823 1.00 94.00 178 MET A O 1
ATOM 1403 N N . LEU A 1 179 ? 7.357 4.315 1.008 1.00 93.19 179 LEU A N 1
ATOM 1404 C CA . LEU A 1 179 ? 8.199 3.198 0.562 1.00 93.19 179 LEU A CA 1
ATOM 1405 C C . LEU A 1 179 ? 8.164 3.032 -0.964 1.00 93.19 179 LEU A C 1
ATOM 1407 O O . LEU A 1 179 ? 9.201 2.827 -1.598 1.00 93.19 179 LEU A O 1
ATOM 1411 N N . LEU A 1 180 ? 6.972 3.118 -1.560 1.00 93.38 180 LEU A N 1
ATOM 1412 C CA . LEU A 1 180 ? 6.755 2.835 -2.979 1.00 93.38 180 LEU A CA 1
ATOM 1413 C C . LEU A 1 180 ? 7.302 3.939 -3.894 1.00 93.38 180 LEU A C 1
ATOM 1415 O O . LEU A 1 180 ? 7.987 3.650 -4.879 1.00 93.38 180 LEU A O 1
ATOM 1419 N N . TRP A 1 181 ? 7.015 5.203 -3.575 1.00 92.69 181 TRP A N 1
ATOM 1420 C CA . TRP A 1 181 ? 7.296 6.326 -4.469 1.00 92.69 181 TRP A CA 1
ATOM 1421 C C . TRP A 1 181 ? 8.795 6.562 -4.716 1.00 92.69 181 TRP A C 1
ATOM 1423 O O . TRP A 1 181 ? 9.187 6.616 -5.887 1.00 92.69 181 TRP A O 1
ATOM 1433 N N . PRO A 1 182 ? 9.674 6.613 -3.689 1.00 92.38 182 PRO A N 1
ATOM 1434 C CA . PRO A 1 182 ? 11.107 6.808 -3.917 1.00 92.38 182 PRO A CA 1
ATOM 1435 C C . PRO A 1 182 ? 11.717 5.688 -4.762 1.00 92.38 182 PRO A C 1
ATOM 1437 O O . PRO A 1 182 ? 12.586 5.933 -5.602 1.00 92.38 182 PRO A O 1
ATOM 1440 N N . ARG A 1 183 ? 11.234 4.449 -4.586 1.00 92.31 183 ARG A N 1
ATOM 1441 C CA . ARG A 1 183 ? 11.701 3.319 -5.388 1.00 92.31 183 ARG A CA 1
ATOM 1442 C C . ARG A 1 183 ? 11.260 3.437 -6.842 1.00 92.31 183 ARG A C 1
ATOM 1444 O O . ARG A 1 183 ? 12.079 3.217 -7.732 1.00 92.31 183 ARG A O 1
ATOM 1451 N N . PHE A 1 184 ? 10.000 3.791 -7.087 1.00 92.12 184 PHE A N 1
ATOM 1452 C CA . PHE A 1 184 ? 9.499 4.010 -8.441 1.00 92.12 184 PHE A CA 1
ATOM 1453 C C . PHE A 1 184 ? 10.327 5.069 -9.176 1.00 92.12 184 PHE A C 1
ATOM 1455 O O . PHE A 1 184 ? 10.791 4.823 -10.289 1.00 92.12 184 PHE A O 1
ATOM 1462 N N . GLN A 1 185 ? 10.581 6.207 -8.524 1.00 89.50 185 GLN A N 1
ATOM 1463 C CA . GLN A 1 185 ? 11.415 7.276 -9.077 1.00 89.50 185 GLN A CA 1
ATOM 1464 C C . GLN A 1 185 ? 12.811 6.763 -9.447 1.00 89.50 185 GLN A C 1
ATOM 1466 O O . GLN A 1 185 ? 13.256 6.959 -10.576 1.00 89.50 185 GLN A O 1
ATOM 1471 N N . HIS A 1 186 ? 13.457 6.017 -8.546 1.00 88.31 186 HIS A N 1
ATOM 1472 C CA . HIS A 1 186 ? 14.780 5.453 -8.797 1.00 88.31 186 HIS A CA 1
ATOM 1473 C C . HIS A 1 186 ? 14.827 4.537 -10.033 1.00 88.31 186 HIS A C 1
ATOM 1475 O O . HIS A 1 186 ? 15.725 4.660 -10.867 1.00 88.31 186 HIS A O 1
ATOM 1481 N N . ILE A 1 187 ? 13.864 3.622 -10.182 1.00 85.25 187 ILE A N 1
ATOM 1482 C CA . ILE A 1 187 ? 13.819 2.705 -11.336 1.00 85.25 187 ILE A CA 1
ATOM 1483 C C . ILE A 1 187 ? 13.596 3.487 -12.635 1.00 85.25 187 ILE A C 1
ATOM 1485 O O . ILE A 1 187 ? 14.198 3.198 -13.669 1.00 85.25 187 ILE A O 1
ATOM 1489 N N . MET A 1 188 ? 12.761 4.517 -12.581 1.00 83.81 188 MET A N 1
ATOM 1490 C CA . MET A 1 188 ? 12.441 5.342 -13.739 1.00 83.81 188 MET A CA 1
ATOM 1491 C C . MET A 1 188 ? 13.624 6.204 -14.181 1.00 83.81 188 MET A C 1
ATOM 1493 O O . MET A 1 188 ? 13.867 6.327 -15.383 1.00 83.81 188 MET A O 1
ATOM 1497 N N . ASP A 1 189 ? 14.429 6.696 -13.238 1.00 84.25 189 ASP A N 1
ATOM 1498 C CA . ASP A 1 189 ? 15.703 7.353 -13.533 1.00 84.25 189 ASP A CA 1
ATOM 1499 C C . ASP A 1 189 ? 16.682 6.401 -14.233 1.00 84.25 189 ASP A C 1
ATOM 1501 O O . ASP A 1 189 ? 17.354 6.791 -15.193 1.00 84.25 189 ASP A O 1
ATOM 1505 N N . LEU A 1 190 ? 16.745 5.132 -13.810 1.00 82.69 190 LEU A N 1
ATOM 1506 C CA . LEU A 1 190 ? 17.559 4.112 -14.481 1.00 82.69 190 LEU A CA 1
ATOM 1507 C C . LEU A 1 190 ? 17.083 3.863 -15.920 1.00 82.69 190 LEU A C 1
ATOM 1509 O O . LEU A 1 190 ? 17.908 3.813 -16.838 1.00 82.69 190 LEU A O 1
ATOM 1513 N N . HIS A 1 191 ? 15.770 3.764 -16.145 1.00 78.75 191 HIS A N 1
ATOM 1514 C CA . HIS A 1 191 ? 15.208 3.645 -17.493 1.00 78.75 191 HIS A CA 1
ATOM 1515 C C . HIS A 1 191 ? 15.535 4.860 -18.360 1.00 78.75 191 HIS A C 1
ATOM 1517 O O . HIS A 1 191 ? 15.986 4.700 -19.497 1.00 78.75 191 HIS A O 1
ATOM 1523 N N . PHE A 1 192 ? 15.389 6.071 -17.819 1.00 79.31 192 PHE A N 1
ATOM 1524 C CA . PHE A 1 192 ? 15.737 7.301 -18.521 1.00 79.31 192 PHE A CA 1
ATOM 1525 C C . PHE A 1 192 ? 17.218 7.329 -18.924 1.00 79.31 192 PHE A C 1
ATOM 1527 O O . PHE A 1 192 ? 17.551 7.627 -20.075 1.00 79.31 192 PHE A O 1
ATOM 1534 N N . GLN A 1 193 ? 18.118 6.961 -18.009 1.00 78.19 193 GLN A N 1
ATOM 1535 C CA . GLN A 1 193 ? 19.550 6.875 -18.296 1.00 78.19 193 GLN A CA 1
ATOM 1536 C C . GLN A 1 193 ? 19.866 5.834 -19.376 1.00 78.19 193 GLN A C 1
ATOM 1538 O O . GLN A 1 193 ? 20.721 6.091 -20.226 1.00 78.19 193 GLN A O 1
ATOM 1543 N N . SER A 1 194 ? 19.184 4.684 -19.372 1.00 76.12 194 SER A N 1
ATOM 1544 C CA . SER A 1 194 ? 19.357 3.654 -20.402 1.00 76.12 194 SER A CA 1
ATOM 1545 C C . SER A 1 194 ? 18.940 4.158 -21.786 1.00 76.12 194 SER A C 1
ATOM 1547 O O . SER A 1 194 ? 19.731 4.112 -22.730 1.00 76.12 194 SER A O 1
ATOM 1549 N N . VAL A 1 195 ? 17.749 4.757 -21.896 1.00 75.00 195 VAL A N 1
ATOM 1550 C CA . VAL A 1 195 ? 17.253 5.334 -23.156 1.00 75.00 195 VAL A CA 1
ATOM 1551 C C . VAL A 1 195 ? 18.182 6.435 -23.665 1.00 75.00 195 VAL A C 1
ATOM 1553 O O . VAL A 1 195 ? 18.518 6.457 -24.849 1.00 75.00 195 VAL A O 1
ATOM 1556 N N . LYS A 1 196 ? 18.676 7.307 -22.779 1.00 73.50 196 LYS A N 1
ATOM 1557 C CA . LYS A 1 196 ? 19.628 8.365 -23.144 1.00 73.50 196 LYS A CA 1
ATOM 1558 C C . LYS A 1 196 ? 20.945 7.802 -23.692 1.00 73.50 196 LYS A C 1
ATOM 1560 O O . LYS A 1 196 ? 21.468 8.332 -24.670 1.00 73.50 196 LYS A O 1
ATOM 1565 N N . LYS A 1 197 ? 21.476 6.727 -23.094 1.00 73.94 197 LYS A N 1
ATOM 1566 C CA . LYS A 1 197 ? 22.684 6.039 -23.586 1.00 73.94 197 LYS A CA 1
ATOM 1567 C C . LYS A 1 197 ? 22.448 5.379 -24.946 1.00 73.94 197 LYS A C 1
ATOM 1569 O O . LYS A 1 197 ? 23.291 5.518 -25.827 1.00 73.94 197 LYS A O 1
ATOM 1574 N N . MET A 1 198 ? 21.300 4.725 -25.141 1.00 66.81 198 MET A N 1
ATOM 1575 C CA . MET A 1 198 ? 20.927 4.133 -26.433 1.00 66.81 198 MET A CA 1
ATOM 1576 C C . MET A 1 198 ? 20.781 5.194 -27.530 1.00 66.81 198 MET A C 1
ATOM 1578 O O . MET A 1 198 ? 21.308 5.016 -28.623 1.00 66.81 198 MET A O 1
ATOM 1582 N N . ALA A 1 199 ? 20.140 6.325 -27.229 1.00 67.44 199 ALA A N 1
ATOM 1583 C CA . ALA A 1 199 ? 19.984 7.437 -28.166 1.00 67.44 199 ALA A CA 1
ATOM 1584 C C . ALA A 1 199 ? 21.322 8.099 -28.544 1.00 67.44 199 ALA A C 1
ATOM 1586 O O . ALA A 1 199 ? 21.461 8.635 -29.637 1.00 67.44 199 ALA A O 1
ATOM 1587 N N . ALA A 1 200 ? 22.334 8.051 -27.673 1.00 70.25 200 ALA A N 1
ATOM 1588 C CA . ALA A 1 200 ? 23.678 8.526 -28.001 1.00 70.25 200 ALA A CA 1
ATOM 1589 C C . ALA A 1 200 ? 24.460 7.552 -28.911 1.00 70.25 200 ALA A C 1
ATOM 1591 O O . ALA A 1 200 ? 25.461 7.944 -29.516 1.00 70.25 200 ALA A O 1
ATOM 1592 N N . ASN A 1 201 ? 24.013 6.296 -29.042 1.00 71.94 201 ASN A N 1
ATOM 1593 C CA . ASN A 1 201 ? 24.646 5.286 -29.884 1.00 71.94 201 ASN A CA 1
ATOM 1594 C C . ASN A 1 201 ? 24.102 5.351 -31.324 1.00 71.94 201 ASN A C 1
ATOM 1596 O O . ASN A 1 201 ? 23.029 4.831 -31.643 1.00 71.94 201 ASN A O 1
ATOM 1600 N N . LYS A 1 202 ? 24.875 5.974 -32.223 1.00 59.81 202 LYS A N 1
ATOM 1601 C CA . LYS A 1 202 ? 24.516 6.180 -33.640 1.00 59.81 202 LYS A CA 1
ATOM 1602 C C . LYS A 1 202 ? 24.192 4.883 -34.401 1.00 59.81 202 LYS A C 1
ATOM 1604 O O . LYS A 1 202 ? 23.429 4.937 -35.362 1.00 59.81 202 LYS A O 1
ATOM 1609 N N . GLN A 1 203 ? 24.724 3.733 -33.974 1.00 57.28 203 GLN A N 1
ATOM 1610 C CA . GLN A 1 203 ? 24.464 2.431 -34.600 1.00 57.28 203 GLN A CA 1
ATOM 1611 C C . GLN A 1 203 ? 23.019 1.947 -34.356 1.00 57.28 203 GLN A C 1
ATOM 1613 O O . GLN A 1 203 ? 22.408 1.352 -35.239 1.00 57.28 203 GLN A O 1
ATOM 1618 N N . VAL A 1 204 ? 22.458 2.240 -33.174 1.00 53.34 204 VAL A N 1
ATOM 1619 C CA . VAL A 1 204 ? 21.101 1.833 -32.762 1.00 53.34 204 VAL A CA 1
ATOM 1620 C C . VAL A 1 204 ? 20.047 2.730 -33.410 1.00 53.34 204 VAL A C 1
ATOM 1622 O O . VAL A 1 204 ? 19.067 2.227 -33.954 1.00 53.34 204 VAL A O 1
ATOM 1625 N N . LEU A 1 205 ? 20.289 4.042 -33.469 1.00 50.53 205 LEU A N 1
ATOM 1626 C CA . LEU A 1 205 ? 19.431 5.002 -34.181 1.00 50.53 205 LEU A CA 1
ATOM 1627 C C . LEU A 1 205 ? 19.237 4.663 -35.669 1.00 50.53 205 LEU A C 1
ATOM 1629 O O . LEU A 1 205 ? 18.180 4.932 -36.229 1.00 50.53 205 LEU A O 1
ATOM 1633 N N . ALA A 1 206 ? 20.234 4.046 -36.309 1.00 51.03 206 ALA A N 1
ATOM 1634 C CA . ALA A 1 206 ? 20.125 3.581 -37.693 1.00 51.03 206 ALA A CA 1
ATOM 1635 C C . ALA A 1 206 ? 19.193 2.361 -37.854 1.00 51.03 206 ALA A C 1
ATOM 1637 O O . ALA A 1 206 ? 18.648 2.153 -38.937 1.00 51.03 206 ALA A O 1
ATOM 1638 N N . SER A 1 207 ? 19.006 1.571 -36.790 1.00 51.81 207 SER A N 1
ATOM 1639 C CA . SER A 1 207 ? 18.190 0.347 -36.782 1.00 51.81 207 SER A CA 1
ATOM 1640 C C . SER A 1 207 ? 16.749 0.547 -36.301 1.00 51.81 207 SER A C 1
ATOM 1642 O O . SER A 1 207 ? 15.883 -0.254 -36.641 1.00 51.81 207 SER A O 1
ATOM 1644 N N . VAL A 1 208 ? 16.467 1.618 -35.550 1.00 53.06 208 VAL A N 1
ATOM 1645 C CA . VAL A 1 208 ? 15.139 1.895 -34.985 1.00 53.06 208 VAL A CA 1
ATOM 1646 C C . VAL A 1 208 ? 14.528 3.109 -35.692 1.00 53.06 208 VAL A C 1
ATOM 1648 O O . VAL A 1 208 ? 14.581 4.229 -35.192 1.00 53.06 208 VAL A O 1
ATOM 1651 N N . ARG A 1 209 ? 13.992 2.907 -36.905 1.00 42.00 209 ARG A N 1
ATOM 1652 C CA . ARG A 1 209 ? 13.405 3.990 -37.723 1.00 42.00 209 ARG A CA 1
ATOM 1653 C C . ARG A 1 209 ? 12.040 4.498 -37.244 1.00 42.00 209 ARG A C 1
ATOM 1655 O O . ARG A 1 209 ? 11.636 5.560 -37.696 1.00 42.00 209 ARG A O 1
ATOM 1662 N N . ASP A 1 210 ? 11.396 3.829 -36.288 1.00 41.22 210 ASP A N 1
ATOM 1663 C CA . ASP A 1 210 ? 10.046 4.180 -35.830 1.00 41.22 210 ASP A CA 1
ATOM 1664 C C . ASP A 1 210 ? 9.952 4.279 -34.296 1.00 41.22 210 ASP A C 1
ATOM 1666 O O . ASP A 1 210 ? 9.287 3.475 -33.648 1.00 41.22 210 ASP A O 1
ATOM 1670 N N . VAL A 1 211 ? 10.598 5.278 -33.678 1.00 46.44 211 VAL A N 1
ATOM 1671 C CA . VAL A 1 211 ? 10.279 5.656 -32.284 1.00 46.44 211 VAL A CA 1
ATOM 1672 C C . VAL A 1 211 ? 9.667 7.045 -32.267 1.00 46.44 211 VAL A C 1
ATOM 1674 O O . VAL A 1 211 ? 10.370 8.053 -32.315 1.00 46.44 211 VAL A O 1
ATOM 1677 N N . HIS A 1 212 ? 8.340 7.101 -32.172 1.00 40.75 212 HIS A N 1
ATOM 1678 C CA . HIS A 1 212 ? 7.652 8.338 -31.824 1.00 40.75 212 HIS A CA 1
ATOM 1679 C C . HIS A 1 212 ? 7.903 8.669 -30.338 1.00 40.75 212 HIS A C 1
ATOM 1681 O O . HIS A 1 212 ? 7.751 7.800 -29.473 1.00 40.75 212 HIS A O 1
ATOM 1687 N N . PRO A 1 213 ? 8.275 9.915 -30.000 1.00 43.59 213 PRO A N 1
ATOM 1688 C CA . PRO A 1 213 ? 8.580 10.317 -28.632 1.00 43.59 213 PRO A CA 1
ATOM 1689 C C . PRO A 1 213 ? 7.293 10.524 -27.813 1.00 43.59 213 PRO A C 1
ATOM 1691 O O . PRO A 1 213 ? 6.809 11.642 -27.677 1.00 43.59 213 PRO A O 1
ATOM 1694 N N . HIS A 1 214 ? 6.743 9.453 -27.228 1.00 47.66 214 HIS A N 1
ATOM 1695 C CA . HIS A 1 214 ? 5.561 9.534 -26.346 1.00 47.66 214 HIS A CA 1
ATOM 1696 C C . HIS A 1 214 ? 5.823 9.221 -24.862 1.00 47.66 214 HIS A C 1
ATOM 1698 O O . HIS A 1 214 ? 4.891 9.203 -24.063 1.00 47.66 214 HIS A O 1
ATOM 1704 N N . TYR A 1 215 ? 7.077 9.046 -24.439 1.00 46.34 215 TYR A N 1
ATOM 1705 C CA . TYR A 1 215 ? 7.375 8.614 -23.064 1.00 46.34 215 TYR A CA 1
ATOM 1706 C C . TYR A 1 215 ? 7.400 9.751 -22.022 1.00 46.34 215 TYR A C 1
ATOM 1708 O O . TYR A 1 215 ? 7.101 9.518 -20.855 1.00 46.34 215 TYR A O 1
ATOM 1716 N N . GLY A 1 216 ? 7.699 10.995 -22.422 1.00 39.16 216 GLY A N 1
ATOM 1717 C CA . GLY A 1 216 ? 7.846 12.119 -21.480 1.00 39.16 216 GLY A CA 1
ATOM 1718 C C . GLY A 1 216 ? 6.529 12.729 -20.978 1.00 39.16 216 GLY A C 1
ATOM 1719 O O . GLY A 1 216 ? 6.449 13.177 -19.837 1.00 39.16 216 GLY A O 1
ATOM 1720 N N . PHE A 1 217 ? 5.475 12.727 -21.802 1.00 37.44 217 PHE A N 1
ATOM 1721 C CA . PHE A 1 217 ? 4.223 13.437 -21.496 1.00 37.44 217 PHE A CA 1
ATOM 1722 C C . PHE A 1 217 ? 3.296 12.645 -20.556 1.00 37.44 217 PHE A C 1
ATOM 1724 O O . PHE A 1 217 ? 2.616 13.222 -19.707 1.00 37.44 217 PHE A O 1
ATOM 1731 N N . PHE A 1 218 ? 3.324 11.310 -20.644 1.00 41.56 218 PHE A N 1
ATOM 1732 C CA . PHE A 1 218 ? 2.562 10.427 -19.753 1.00 41.56 218 PHE A CA 1
ATOM 1733 C C . PHE A 1 218 ? 3.073 10.505 -18.308 1.00 41.56 218 PHE A C 1
ATOM 1735 O O . PHE A 1 218 ? 2.293 10.458 -17.361 1.00 41.56 218 PHE A O 1
ATOM 1742 N N . PHE A 1 219 ? 4.384 10.709 -18.146 1.00 41.06 219 PHE A N 1
ATOM 1743 C CA . PHE A 1 219 ? 5.046 10.843 -16.852 1.00 41.06 219 PHE A CA 1
ATOM 1744 C C . PHE A 1 219 ? 4.580 12.077 -16.082 1.00 41.06 219 PHE A C 1
ATOM 1746 O O . PHE A 1 219 ? 4.234 11.991 -14.904 1.00 41.06 219 PHE A O 1
ATOM 1753 N N . PHE A 1 220 ? 4.517 13.221 -16.765 1.00 39.34 220 PHE A N 1
ATOM 1754 C CA . PHE A 1 220 ? 4.080 14.470 -16.152 1.00 39.34 220 PHE A CA 1
ATOM 1755 C C . PHE A 1 220 ? 2.577 14.453 -15.865 1.00 39.34 220 PHE A C 1
ATOM 1757 O O . PHE A 1 220 ? 2.168 14.869 -14.790 1.00 39.34 220 PHE A O 1
ATOM 1764 N N . SER A 1 221 ? 1.761 13.887 -16.764 1.00 40.25 221 SER A N 1
ATOM 1765 C CA . SER A 1 221 ? 0.312 13.766 -16.564 1.00 40.25 221 SER A CA 1
ATOM 1766 C C . SER A 1 221 ? -0.059 12.801 -15.432 1.00 40.25 221 SER A C 1
ATOM 1768 O O . SER A 1 221 ? -0.909 13.144 -14.617 1.00 40.25 221 SER A O 1
ATOM 1770 N N . LEU A 1 222 ? 0.597 11.640 -15.314 1.00 46.12 222 LEU A N 1
ATOM 1771 C CA . LEU A 1 222 ? 0.325 10.674 -14.242 1.00 46.12 222 LEU A CA 1
ATOM 1772 C C . LEU A 1 222 ? 0.831 11.171 -12.883 1.00 46.12 222 LEU A C 1
ATOM 1774 O O . LEU A 1 222 ? 0.144 10.997 -11.881 1.00 46.12 222 LEU A O 1
ATOM 1778 N N . THR A 1 223 ? 1.983 11.851 -12.858 1.00 49.44 223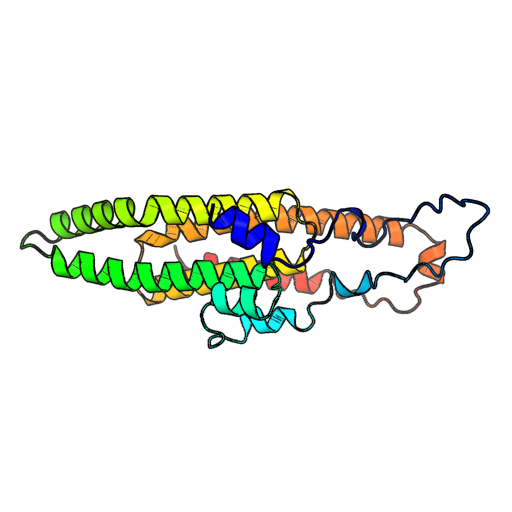 THR A N 1
ATOM 1779 C CA . THR A 1 223 ? 2.506 12.492 -11.642 1.00 49.44 223 THR A CA 1
ATOM 1780 C C . THR A 1 223 ? 1.644 13.687 -11.231 1.00 49.44 223 THR A C 1
ATOM 1782 O O . THR A 1 223 ? 1.359 13.825 -10.049 1.00 49.44 223 THR A O 1
ATOM 1785 N N . LEU A 1 224 ? 1.161 14.517 -12.172 1.00 42.03 224 LEU A N 1
ATOM 1786 C CA . LEU A 1 224 ? 0.206 15.587 -11.856 1.00 42.03 224 LEU A CA 1
ATOM 1787 C C . LEU A 1 224 ? -1.135 15.032 -11.392 1.00 42.03 224 LEU A C 1
ATOM 1789 O O . LEU A 1 224 ? -1.685 15.562 -10.442 1.00 42.03 224 LEU A O 1
ATOM 1793 N N . ARG A 1 225 ? -1.661 13.979 -12.028 1.00 48.59 225 ARG A N 1
ATOM 1794 C CA . ARG A 1 225 ? -2.944 13.376 -11.639 1.00 48.59 225 ARG A CA 1
ATOM 1795 C C . ARG A 1 225 ? -2.861 12.747 -10.245 1.00 48.59 225 ARG A C 1
ATOM 1797 O O . ARG A 1 225 ? -3.790 12.899 -9.474 1.00 48.59 225 ARG A O 1
ATOM 1804 N N . LEU A 1 226 ? -1.739 12.103 -9.912 1.00 46.91 226 LEU A N 1
ATOM 1805 C CA . LEU A 1 226 ? -1.485 11.543 -8.577 1.00 46.91 226 LEU A CA 1
ATOM 1806 C C . LEU A 1 226 ? -1.182 12.610 -7.515 1.00 46.91 226 LEU A C 1
ATOM 1808 O O . LEU A 1 226 ? -1.446 12.383 -6.340 1.00 46.91 226 LEU A O 1
ATOM 1812 N N . ARG A 1 227 ? -0.618 13.759 -7.909 1.00 41.78 227 ARG A N 1
ATOM 1813 C CA . ARG A 1 227 ? -0.285 14.859 -6.993 1.00 41.78 227 ARG A CA 1
ATOM 1814 C C . ARG A 1 227 ? -1.442 15.839 -6.780 1.00 41.78 227 ARG A C 1
ATOM 1816 O O . ARG A 1 227 ? -1.512 16.418 -5.707 1.00 41.78 227 ARG A O 1
ATOM 1823 N N . PHE A 1 228 ? -2.347 15.990 -7.751 1.00 40.72 228 PHE A N 1
ATOM 1824 C CA . PHE A 1 228 ? -3.590 16.753 -7.585 1.00 40.72 228 PHE A CA 1
ATOM 1825 C C . PHE A 1 228 ? -4.538 16.071 -6.593 1.00 40.72 228 PHE A C 1
ATOM 1827 O O . PHE A 1 228 ? -5.042 16.744 -5.709 1.00 40.72 228 PHE A O 1
ATOM 1834 N N . ASP A 1 229 ? -4.675 14.740 -6.636 1.00 44.22 229 ASP A N 1
ATOM 1835 C CA . ASP A 1 229 ? -5.514 14.011 -5.666 1.00 44.22 229 ASP A CA 1
ATOM 1836 C C . ASP A 1 229 ? -4.995 14.102 -4.207 1.00 44.22 229 ASP A C 1
ATOM 1838 O O . ASP A 1 229 ? -5.741 13.816 -3.277 1.00 44.22 229 ASP A O 1
ATOM 1842 N N . TYR A 1 230 ? -3.734 14.508 -3.989 1.00 38.97 230 TYR A N 1
ATOM 1843 C CA . TYR A 1 230 ? -3.141 14.722 -2.656 1.00 38.97 230 TYR A CA 1
ATOM 1844 C C . TYR A 1 230 ? -3.131 16.196 -2.210 1.00 38.97 230 TYR A C 1
ATOM 1846 O O . TYR A 1 230 ? -2.873 16.463 -1.042 1.00 38.97 230 TYR A O 1
ATOM 1854 N N . GLY A 1 231 ? -3.335 17.148 -3.128 1.00 34.56 231 GLY A N 1
ATOM 1855 C CA . GLY A 1 231 ? -3.191 18.587 -2.872 1.00 34.56 231 GLY A CA 1
ATOM 1856 C C . GLY A 1 231 ? -4.484 19.313 -2.493 1.00 34.56 231 GLY A C 1
ATOM 1857 O O . GLY A 1 231 ? -4.415 20.486 -2.148 1.00 34.56 231 GLY A O 1
ATOM 1858 N N . ASP A 1 232 ? -5.630 18.631 -2.544 1.00 33.31 232 ASP A N 1
ATOM 1859 C CA . ASP A 1 232 ? -6.958 19.190 -2.240 1.00 33.31 232 ASP A CA 1
ATOM 1860 C C . ASP A 1 232 ? -7.447 18.834 -0.811 1.00 33.31 232 ASP A C 1
ATOM 1862 O O . ASP A 1 232 ? -8.650 18.833 -0.547 1.00 33.31 232 ASP A O 1
ATOM 1866 N N . LEU A 1 233 ? -6.533 18.494 0.112 1.00 39.94 233 LEU A N 1
ATOM 1867 C CA . LEU A 1 233 ? -6.841 18.132 1.510 1.00 39.94 233 LEU A CA 1
ATOM 1868 C C . LEU A 1 233 ? -6.247 19.079 2.576 1.00 39.94 233 LEU A C 1
ATOM 1870 O O . LEU A 1 233 ? -6.264 18.721 3.752 1.00 39.94 233 LEU A O 1
ATOM 1874 N N . ASP A 1 234 ? -5.797 20.279 2.193 1.00 33.47 234 ASP A N 1
ATOM 1875 C CA . ASP A 1 234 ? -5.487 21.379 3.129 1.00 33.47 234 ASP A CA 1
ATOM 1876 C C . ASP A 1 234 ? -6.484 22.544 2.979 1.00 33.47 234 ASP A C 1
ATOM 1878 O O . ASP A 1 234 ? -6.726 22.981 1.828 1.00 33.47 234 ASP A O 1
#

Sequence (234 aa):
MISLLLSTYTQAVIADKTDLIGVEESAKKGLFGTGKVALKDKTNVFALGDRIETLRQQDAGVILVHVAEDKSQKYPYEALFRSFNLTMIDNASSEYLFIVEFFATDNEKMAADLAKSVFHDIFEPTEKMGLMTTKQYVDNSYDAVGILLCIRINTQLTMELQRRRVPALEAYTNATNMLLWPRFQHIMDLHFQSVKKMAANKQVLASVRDVHPHYGFFFFSLTLRLRFDYGDLD

Organism: NCBI:txid994334

pLDDT: mean 70.85, std 21.1, range [33.31, 95.38]

InterPro domains:
  IPR007258 Vps52 [PTHR14190] (12-215)
  IPR048361 Vps52, C-terminal [PF20655] (13-215)

Secondary structure (DSSP, 8-state):
-HHHHIIIIIBPPPPPGGGSTT--------S----------GGGSS--GGGGHHHH-TTS----HHHHHHTT--B-HHHHHHHHHHHHHHHHHHHHHHHHHHT--S-HHHHHHHHHHHHHHHHHHHHHHHHHHHHHHHHH---HHHHHHHHHHHHHHHHHHHHHT-GGGHHHHHHHHHHHHHHHHHHHHHHHHHHHHHHH-HHHHTT-------HHHHHHHHHHHHHHHHHS--

Radius of gyration: 22.15 Å; chains: 1; bounding box: 54×48×66 Å

Foldseek 3Di:
DVLVLCVPQAADDFDAPCLFPQPPPPPPPPPDDPDPPPPPPSVCLQDCPCVCVLVVPPPPAADDPVVCNVVSHHDHVLNVLLNLLVVLLVVLLVLLVVQLVVQDDPPSVVSNVVSLVVSCVVCVVVLVVSLVSLLVDLVGHLRLSSLVSSLVSLLVSLVVCVVSVPVSCNVSSVSSNVRSVVSSVVSVVVNVVSVVVLVVDPVNCVVCVDDDPPPPPVVVVVVCVSVVSVPPPD